Protein 1HRO (pdb70)

Foldseek 3Di:
DADAAALVVLVVCCVVPVVVQEALDQLDHGNHGHLQVQAQAQWPDRPPDDWDPQRVPLRDGRHLVLLLVCQAPVCVRRPPGPPPRRHDPDSRNSNNNVVNSVVRD/DAPAAALVLLVVLCVVPVVVAEACDPLDHGNHYHLQPLAQAFFPDSPPDDWDVLRVPLRDGRHLVLQLVCLADVCVSRPPGPPPDRHDPDNRNSNNNSNNSVVSD

Radius of gyration: 19.85 Å; Cα contacts (8 Å, |Δi|>4): 407; chains: 2; bounding box: 51×47×36 Å

Structure (mmCIF, N/CA/C/O backbone):
data_1HRO
#
_entry.id   1HRO
#
_cell.length_a   79.200
_cell.length_b   79.200
_cell.length_c   75.200
_cell.angle_alpha   90.00
_cell.angle_beta   90.00
_cell.angle_gamma   90.00
#
_symmetry.space_group_name_H-M   'I 41'
#
loop_
_entity.id
_entity.type
_entity.pdbx_description
1 polymer 'CYTOCHROME C2'
2 non-polymer 'PROTOPORPHYRIN IX CONTAINING FE'
3 water water
#
loop_
_atom_site.group_PDB
_atom_site.id
_atom_site.type_symbol
_atom_site.label_atom_id
_atom_site.label_alt_id
_atom_site.label_comp_id
_atom_site.label_asym_id
_atom_site.label_entity_id
_atom_site.label_seq_id
_atom_site.pdbx_PDB_ins_code
_atom_site.Cartn_x
_atom_site.Cartn_y
_atom_site.Cartn_z
_atom_site.occupancy
_atom_site.B_iso_or_equiv
_atom_site.auth_seq_id
_atom_site.auth_comp_id
_atom_site.auth_asym_id
_atom_site.auth_atom_id
_atom_site.pdbx_PDB_model_num
ATOM 1 N N . SER A 1 2 ? -9.465 49.805 -7.903 1.00 100.00 2 SER A N 1
ATOM 2 C CA . SER A 1 2 ? -9.536 50.622 -6.700 1.00 100.00 2 SER A CA 1
ATOM 3 C C . SER A 1 2 ? -10.785 50.331 -5.856 1.00 41.46 2 SER A C 1
ATOM 4 O O . SER A 1 2 ? -11.573 49.436 -6.200 1.00 100.00 2 SER A O 1
ATOM 6 N N . ALA A 1 3 ? -10.938 51.096 -4.754 1.00 50.14 3 ALA A N 1
ATOM 7 C CA . ALA A 1 3 ? -12.024 51.011 -3.755 1.00 75.42 3 ALA A CA 1
ATOM 8 C C . ALA A 1 3 ? -13.391 51.609 -4.162 1.00 100.00 3 ALA A C 1
ATOM 9 O O . ALA A 1 3 ? -13.529 52.229 -5.214 1.00 31.59 3 ALA A O 1
ATOM 11 N N . PRO A 1 4 ? -14.422 51.422 -3.309 1.00 55.89 4 PRO A N 1
ATOM 12 C CA . PRO A 1 4 ? -15.775 51.925 -3.536 1.00 84.77 4 PRO A CA 1
ATOM 13 C C . PRO A 1 4 ? -15.790 53.452 -3.652 1.00 100.00 4 PRO A C 1
ATOM 14 O O . PRO A 1 4 ? -14.955 54.134 -3.051 1.00 70.50 4 PRO A O 1
ATOM 18 N N . PRO A 1 5 ? -16.717 53.995 -4.453 1.00 63.01 5 PRO A N 1
ATOM 19 C CA . PRO A 1 5 ? -16.850 55.439 -4.703 1.00 100.00 5 PRO A CA 1
ATOM 20 C C . PRO A 1 5 ? -17.193 56.345 -3.490 1.00 100.00 5 PRO A C 1
ATOM 21 O O . PRO A 1 5 ? -18.183 56.219 -2.827 1.00 24.19 5 PRO A O 1
ATOM 25 N N . GLY A 1 6 ? -16.380 57.340 -3.186 1.00 16.62 6 GLY A N 1
ATOM 26 C CA . GLY A 1 6 ? -16.590 58.216 -2.073 1.00 8.39 6 GLY A CA 1
ATOM 27 C C . GLY A 1 6 ? -16.773 59.671 -2.454 1.00 10.34 6 GLY A C 1
ATOM 28 O O . GLY A 1 6 ? -16.702 60.069 -3.609 1.00 16.43 6 GLY A O 1
ATOM 29 N N . ASP A 1 7 ? -17.024 60.460 -1.414 1.00 22.51 7 ASP A N 1
ATOM 30 C CA . ASP A 1 7 ? -17.272 61.903 -1.431 1.00 28.25 7 ASP A CA 1
ATOM 31 C C . ASP A 1 7 ? -16.161 62.598 -0.667 1.00 18.39 7 ASP A C 1
ATOM 32 O O . ASP A 1 7 ? -16.149 62.463 0.571 1.00 11.02 7 ASP A O 1
ATOM 37 N N . PRO A 1 8 ? -15.253 63.291 -1.391 1.00 11.85 8 PRO A N 1
ATOM 38 C CA . PRO A 1 8 ? -14.107 63.985 -0.838 1.00 4.58 8 PRO A CA 1
ATOM 39 C C . PRO A 1 8 ? -14.441 65.120 0.095 1.00 1.36 8 PRO A C 1
ATOM 40 O O . PRO A 1 8 ? -13.611 65.509 0.924 1.00 20.02 8 PRO A O 1
ATOM 44 N N . VAL A 1 9 ? -15.646 65.692 -0.044 1.00 14.06 9 VAL A N 1
ATOM 45 C CA . VAL A 1 9 ? -16.108 66.782 0.827 1.00 1.00 9 VAL A CA 1
ATOM 46 C C . VAL A 1 9 ? -16.381 66.252 2.230 1.00 11.21 9 VAL A C 1
ATOM 47 O O . VAL A 1 9 ? -15.942 66.743 3.268 1.00 14.83 9 VAL A O 1
ATOM 51 N N . GLU A 1 10 ? -17.132 65.203 2.280 1.00 8.37 10 GLU A N 1
ATOM 52 C CA . GLU A 1 10 ? -17.392 64.561 3.554 1.00 21.81 10 GLU A CA 1
ATOM 53 C C . GLU A 1 10 ? -16.098 63.889 4.046 1.00 20.45 10 GLU A C 1
ATOM 54 O O . GLU A 1 10 ? -15.838 63.873 5.239 1.00 12.80 10 GLU A O 1
ATOM 60 N N . GLY A 1 11 ? -15.278 63.348 3.109 1.00 14.68 11 GLY A N 1
ATOM 61 C CA . GLY A 1 11 ? -14.006 62.734 3.463 1.00 7.67 11 GLY A CA 1
ATOM 62 C C . GLY A 1 11 ? -13.101 63.734 4.214 1.00 2.80 11 GLY A C 1
ATOM 63 O O . GLY A 1 11 ? -12.373 63.414 5.155 1.00 11.47 11 GLY A O 1
ATOM 64 N N . LYS A 1 12 ? -13.131 64.982 3.781 1.00 15.24 12 LYS A N 1
ATOM 65 C CA . LYS A 1 12 ? -12.359 66.032 4.408 1.00 5.54 12 LYS A CA 1
ATOM 66 C C . LYS A 1 12 ? -12.920 66.252 5.766 1.00 14.92 12 LYS A C 1
ATOM 67 O O . LYS A 1 12 ? -12.200 66.511 6.735 1.00 12.44 12 LYS A O 1
ATOM 73 N N . HIS A 1 13 ? -14.236 66.149 5.850 1.00 17.43 13 HIS A N 1
ATOM 74 C CA . HIS A 1 13 ? -14.852 66.330 7.139 1.00 6.47 13 HIS A CA 1
ATOM 75 C C . HIS A 1 13 ? -14.471 65.239 8.126 1.00 5.83 13 HIS A C 1
ATOM 76 O O . HIS A 1 13 ? -14.183 65.535 9.266 1.00 8.26 13 HIS A O 1
ATOM 83 N N . LEU A 1 14 ? -14.440 63.982 7.668 1.00 4.88 14 LEU A N 1
ATOM 84 C CA . LEU A 1 14 ? -14.036 62.849 8.499 1.00 13.19 14 LEU A CA 1
ATOM 85 C C . LEU A 1 14 ? -12.527 62.901 8.795 1.00 11.72 14 LEU A C 1
ATOM 86 O O . LEU A 1 14 ? -12.078 62.644 9.913 1.00 9.72 14 LEU A O 1
ATOM 91 N N . PHE A 1 15 ? -11.718 63.259 7.800 1.00 10.40 15 PHE A N 1
ATOM 92 C CA . PHE A 1 15 ? -10.299 63.396 8.028 1.00 15.57 15 PHE A CA 1
ATOM 93 C C . PHE A 1 15 ? -10.025 64.346 9.205 1.00 26.64 15 PHE A C 1
ATOM 94 O O . PHE A 1 15 ? -9.213 64.087 10.090 1.00 10.13 15 PHE A O 1
ATOM 102 N N . HIS A 1 16 ? -10.724 65.487 9.188 1.00 6.90 16 HIS A N 1
ATOM 103 C CA . HIS A 1 16 ? -10.565 66.542 10.132 1.00 7.68 16 HIS A CA 1
ATOM 104 C C . HIS A 1 16 ? -11.311 66.391 11.442 1.00 11.60 16 HIS A C 1
ATOM 105 O O . HIS A 1 16 ? -11.363 67.277 12.270 1.00 18.05 16 HIS A O 1
ATOM 112 N N . THR A 1 17 ? -11.896 65.257 11.648 1.00 8.70 17 THR A N 1
ATOM 113 C CA . THR A 1 17 ? -12.600 64.980 12.848 1.00 4.09 17 THR A CA 1
ATOM 114 C C . THR A 1 17 ? -12.081 63.712 13.493 1.00 18.04 17 THR A C 1
ATOM 115 O O . THR A 1 17 ? -12.408 63.433 14.615 1.00 20.10 17 THR A O 1
ATOM 119 N N . ILE A 1 18 ? -11.256 62.963 12.719 1.00 14.32 18 ILE A N 1
ATOM 120 C CA . ILE A 1 18 ? -10.732 61.692 13.134 1.00 18.10 18 ILE A CA 1
ATOM 121 C C . ILE A 1 18 ? -9.240 61.562 12.951 1.00 14.74 18 ILE A C 1
ATOM 122 O O . ILE A 1 18 ? -8.495 61.433 13.907 1.00 14.28 18 ILE A O 1
ATOM 127 N N . CYS A 1 19 ? -8.829 61.537 11.684 1.00 8.00 19 CYS A N 1
ATOM 128 C CA . CYS A 1 19 ? -7.421 61.344 11.301 1.00 6.40 19 CYS A CA 1
ATOM 129 C C . CYS A 1 19 ? -6.480 62.425 11.820 1.00 7.69 19 CYS A C 1
ATOM 130 O O . CYS A 1 19 ? -5.314 62.163 12.175 1.00 4.69 19 CYS A O 1
ATOM 133 N N . ILE A 1 20 ? -7.005 63.652 11.798 1.00 1.00 20 ILE A N 1
ATOM 134 C CA . ILE A 1 20 ? -6.295 64.849 12.159 1.00 14.53 20 ILE A CA 1
ATOM 135 C C . ILE A 1 20 ? -5.774 64.833 13.580 1.00 11.56 20 ILE A C 1
ATOM 136 O O . ILE A 1 20 ? -4.876 65.602 13.931 1.00 11.59 20 ILE A O 1
ATOM 141 N N . THR A 1 21 ? -6.325 63.956 14.374 1.00 13.88 21 THR A N 1
ATOM 142 C CA . THR A 1 21 ? -5.930 63.817 15.768 1.00 5.49 21 THR A CA 1
ATOM 143 C C . THR A 1 21 ? -4.491 63.309 15.877 1.00 28.06 21 THR A C 1
ATOM 144 O O . THR A 1 21 ? -3.778 63.562 16.848 1.00 17.54 21 THR A O 1
ATOM 148 N N . CYS A 1 22 ? -4.063 62.563 14.846 1.00 17.43 22 CYS A N 1
ATOM 149 C CA . CYS A 1 22 ? -2.719 61.956 14.812 1.00 23.96 22 CYS A CA 1
ATOM 150 C C . CYS A 1 22 ? -1.933 62.305 13.549 1.00 18.79 22 CYS A C 1
ATOM 151 O O . CYS A 1 22 ? -0.681 62.276 13.495 1.00 12.49 22 CYS A O 1
ATOM 154 N N . HIS A 1 23 ? -2.654 62.646 12.481 1.00 11.97 23 HIS A N 1
ATOM 155 C CA . HIS A 1 23 ? -2.047 63.008 11.178 1.00 3.15 23 HIS A CA 1
ATOM 156 C C . HIS A 1 23 ? -2.415 64.425 10.691 1.00 12.17 23 HIS A C 1
ATOM 157 O O . HIS A 1 23 ? -3.297 65.118 11.236 1.00 20.57 23 HIS A O 1
ATOM 164 N N . THR A 1 24 ? -1.704 64.843 9.638 1.00 12.68 24 THR A N 1
ATOM 165 C CA . THR A 1 24 ? -1.927 66.115 8.932 1.00 9.89 24 THR A CA 1
ATOM 166 C C . THR A 1 24 ? -2.104 65.816 7.427 1.00 12.36 24 THR A C 1
ATOM 167 O O . THR A 1 24 ? -1.714 64.746 6.979 1.00 10.11 24 THR A O 1
ATOM 171 N N . ASP A 1 25 ? -2.689 66.747 6.681 1.00 8.10 25 ASP A N 1
ATOM 172 C CA . ASP A 1 25 ? -2.948 66.617 5.279 1.00 18.47 25 ASP A CA 1
ATOM 173 C C . ASP A 1 25 ? -2.051 67.579 4.519 1.00 13.97 25 ASP A C 1
ATOM 174 O O . ASP A 1 25 ? -2.197 67.841 3.323 1.00 26.50 25 ASP A O 1
ATOM 179 N N . ILE A 1 26 ? -1.059 68.041 5.240 1.00 11.04 26 ILE A N 1
ATOM 180 C CA . ILE A 1 26 ? -0.044 68.929 4.713 1.00 9.84 26 ILE A CA 1
ATOM 181 C C . ILE A 1 26 ? 1.255 68.185 4.387 1.00 12.26 26 ILE A C 1
ATOM 182 O O . ILE A 1 26 ? 1.748 67.321 5.097 1.00 26.31 26 ILE A O 1
ATOM 187 N N . LYS A 1 27 ? 1.827 68.521 3.256 1.00 20.59 27 LYS A N 1
ATOM 188 C CA . LYS A 1 27 ? 3.047 67.900 2.791 1.00 45.64 27 LYS A CA 1
ATOM 189 C C . LYS A 1 27 ? 4.241 68.063 3.747 1.00 8.31 27 LYS A C 1
ATOM 190 O O . LYS A 1 27 ? 4.645 69.161 4.123 1.00 15.37 27 LYS A O 1
ATOM 196 N N . GLY A 1 28 ? 4.810 66.928 4.122 1.00 10.10 28 GLY A N 1
ATOM 197 C CA . GLY A 1 28 ? 5.988 66.881 4.948 1.00 26.26 28 GLY A CA 1
ATOM 198 C C . GLY A 1 28 ? 5.814 67.128 6.411 1.00 18.42 28 GLY A C 1
ATOM 199 O O . GLY A 1 28 ? 6.742 66.912 7.174 1.00 20.95 28 GLY A O 1
ATOM 200 N N . ALA A 1 29 ? 4.638 67.567 6.817 1.00 15.57 29 ALA A N 1
ATOM 201 C CA . ALA A 1 29 ? 4.396 67.826 8.239 1.00 18.50 29 ALA A CA 1
ATOM 202 C C . ALA A 1 29 ? 3.908 66.570 8.943 1.00 34.13 29 ALA A C 1
ATOM 203 O O . ALA A 1 29 ? 2.822 66.042 8.686 1.00 10.33 29 ALA A O 1
ATOM 205 N N . ASN A 1 30 ? 4.776 66.085 9.809 1.00 12.54 30 ASN A N 1
ATOM 206 C CA . ASN A 1 30 ? 4.612 64.887 10.586 1.00 16.33 30 ASN A CA 1
ATOM 207 C C . ASN A 1 30 ? 4.295 65.229 12.032 1.00 14.16 30 ASN A C 1
ATOM 208 O O . ASN A 1 30 ? 4.806 66.205 12.587 1.00 7.36 30 ASN A O 1
ATOM 213 N N . LYS A 1 31 ? 3.407 64.452 12.624 1.00 17.44 31 LYS A N 1
ATOM 214 C CA . LYS A 1 31 ? 2.969 64.631 14.032 1.00 10.30 31 LYS A CA 1
ATOM 215 C C . LYS A 1 31 ? 3.175 63.279 14.716 1.00 19.29 31 LYS A C 1
ATOM 216 O O . LYS A 1 31 ? 4.270 62.730 14.625 1.00 21.49 31 LYS A O 1
ATOM 222 N N . VAL A 1 32 ? 2.138 62.731 15.334 1.00 18.14 32 VAL A N 1
ATOM 223 C CA . VAL A 1 32 ? 2.195 61.427 16.003 1.00 18.19 32 VAL A CA 1
ATOM 224 C C . VAL A 1 32 ? 2.318 60.395 14.906 1.00 1.59 32 VAL A C 1
ATOM 225 O O . VAL A 1 32 ? 2.974 59.362 15.060 1.00 9.60 32 VAL A O 1
ATOM 229 N N . GLY A 1 33 ? 1.637 60.713 13.800 1.00 15.53 33 GLY A N 1
ATOM 230 C CA . GLY A 1 33 ? 1.622 59.903 12.580 1.00 20.46 33 GLY A CA 1
ATOM 231 C C . GLY A 1 33 ? 2.268 60.711 11.410 1.00 35.30 33 GLY A C 1
ATOM 232 O O . GLY A 1 33 ? 2.409 61.955 11.491 1.00 7.21 33 GLY A O 1
ATOM 233 N N . PRO A 1 34 ? 2.663 60.036 10.303 1.00 10.95 34 PRO A N 1
ATOM 234 C CA . PRO A 1 34 ? 3.289 60.722 9.170 1.00 9.19 34 PRO A CA 1
ATOM 235 C C . PRO A 1 34 ? 2.269 61.519 8.342 1.00 11.10 34 PRO A C 1
ATOM 236 O O . PRO A 1 34 ? 1.088 61.249 8.366 1.00 3.69 34 PRO A O 1
ATOM 240 N N . SER A 1 35 ? 2.718 62.516 7.607 1.00 6.12 35 SER A N 1
ATOM 241 C CA . SER A 1 35 ? 1.768 63.276 6.817 1.00 14.53 35 SER A CA 1
ATOM 242 C C . SER A 1 35 ? 1.031 62.356 5.863 1.00 6.01 35 SER A C 1
ATOM 243 O O . SER A 1 35 ? 1.704 61.546 5.214 1.00 10.56 35 SER A O 1
ATOM 246 N N . LEU A 1 36 ? -0.289 62.530 5.716 1.00 11.22 36 LEU A N 1
ATOM 247 C CA . LEU A 1 36 ? -1.088 61.744 4.775 1.00 10.61 36 LEU A CA 1
ATOM 248 C C . LEU A 1 36 ? -1.180 62.400 3.375 1.00 2.99 36 LEU A C 1
ATOM 249 O O . LEU A 1 36 ? -1.848 61.896 2.465 1.00 21.86 36 LEU A O 1
ATOM 254 N N . TYR A 1 37 ? -0.505 63.544 3.244 1.00 7.56 37 TYR A N 1
ATOM 255 C CA . TYR A 1 37 ? -0.447 64.241 1.980 1.00 24.17 37 TYR A CA 1
ATOM 256 C C . TYR A 1 37 ? 0.309 63.322 1.021 1.00 8.98 37 TYR A C 1
ATOM 257 O O . TYR A 1 37 ? 1.353 62.772 1.356 1.00 11.01 37 TYR A O 1
ATOM 266 N N . GLY A 1 38 ? -0.281 63.117 -0.135 1.00 17.21 38 GLY A N 1
ATOM 267 C CA . GLY A 1 38 ? 0.317 62.269 -1.122 1.00 4.18 38 GLY A CA 1
ATOM 268 C C . GLY A 1 38 ? 0.430 60.802 -0.701 1.00 14.12 38 GLY A C 1
ATOM 269 O O . GLY A 1 38 ? 1.270 60.056 -1.190 1.00 16.03 38 GLY A O 1
ATOM 270 N N . VAL A 1 39 ? -0.412 60.357 0.205 1.00 17.27 39 VAL A N 1
ATOM 271 C CA . VAL A 1 39 ? -0.302 58.960 0.644 1.00 5.43 39 VAL A CA 1
ATOM 272 C C . VAL A 1 39 ? -0.750 57.868 -0.367 1.00 17.55 39 VAL A C 1
ATOM 273 O O . VAL A 1 39 ? -0.266 56.701 -0.346 1.00 9.65 39 VAL A O 1
ATOM 277 N N . VAL A 1 40 ? -1.746 58.235 -1.207 1.00 10.17 40 VAL A N 1
ATOM 278 C CA . VAL A 1 40 ? -2.352 57.342 -2.158 1.00 12.46 40 VAL A CA 1
ATOM 279 C C . VAL A 1 40 ? -1.347 56.911 -3.209 1.00 15.50 40 VAL A C 1
ATOM 280 O O . VAL A 1 40 ? -0.832 57.709 -3.969 1.00 17.26 40 VAL A O 1
ATOM 284 N N . GLY A 1 41 ? -1.008 55.642 -3.192 1.00 9.22 41 GLY A N 1
ATOM 285 C CA . GLY A 1 41 ? -0.034 55.183 -4.135 1.00 8.37 41 GLY A CA 1
ATOM 286 C C . GLY A 1 41 ? 1.353 55.174 -3.543 1.00 11.58 41 GLY A C 1
ATOM 287 O O . GLY A 1 41 ? 2.254 54.585 -4.048 1.00 14.18 41 GLY A O 1
ATOM 288 N N . ARG A 1 42 ? 1.539 55.807 -2.454 1.00 20.68 42 ARG A N 1
ATOM 289 C CA . ARG A 1 42 ? 2.857 55.816 -1.856 1.00 5.50 42 ARG A CA 1
ATOM 290 C C . ARG A 1 42 ? 3.153 54.460 -1.223 1.00 11.64 42 ARG A C 1
ATOM 291 O O . ARG A 1 42 ? 2.244 53.724 -0.752 1.00 23.47 42 ARG A O 1
ATOM 299 N N . HIS A 1 43 ? 4.443 54.156 -1.178 1.00 22.92 43 HIS A N 1
ATOM 300 C CA . HIS A 1 43 ? 4.922 52.956 -0.540 1.00 6.98 43 HIS A CA 1
ATOM 301 C C . HIS A 1 43 ? 4.958 53.259 0.960 1.00 5.42 43 HIS A C 1
ATOM 302 O O . HIS A 1 43 ? 5.343 54.379 1.318 1.00 6.96 43 HIS A O 1
ATOM 309 N N . SER A 1 44 ? 4.636 52.274 1.793 1.00 3.83 44 SER A N 1
ATOM 310 C CA . SER A 1 44 ? 4.701 52.451 3.221 1.00 30.08 44 SER A CA 1
ATOM 311 C C . SER A 1 44 ? 6.136 52.781 3.666 1.00 15.82 44 SER A C 1
ATOM 312 O O . SER A 1 44 ? 7.097 52.472 2.967 1.00 21.97 44 SER A O 1
ATOM 315 N N . GLY A 1 45 ? 6.235 53.400 4.861 1.00 33.04 45 GLY A N 1
ATOM 316 C CA . GLY A 1 45 ? 7.473 53.790 5.534 1.00 8.94 45 GLY A CA 1
ATOM 317 C C . GLY A 1 45 ? 8.439 54.744 4.789 1.00 12.54 45 GLY A C 1
ATOM 318 O O . GLY A 1 45 ? 9.650 54.736 5.023 1.00 19.95 45 GLY A O 1
ATOM 319 N N . ILE A 1 46 ? 7.949 55.622 3.938 1.00 13.30 46 ILE A N 1
ATOM 320 C CA . ILE A 1 46 ? 8.914 56.438 3.264 1.00 13.55 46 ILE A CA 1
ATOM 321 C C . ILE A 1 46 ? 8.866 57.925 3.555 1.00 14.08 46 ILE A C 1
ATOM 322 O O . ILE A 1 46 ? 9.690 58.699 3.094 1.00 29.24 46 ILE A O 1
ATOM 327 N N . GLU A 1 47 ? 7.924 58.347 4.338 1.00 16.40 47 GLU A N 1
ATOM 328 C CA . GLU A 1 47 ? 7.859 59.776 4.635 1.00 27.69 47 GLU A CA 1
ATOM 329 C C . GLU A 1 47 ? 9.088 60.236 5.375 1.00 10.52 47 GLU A C 1
ATOM 330 O O . GLU A 1 47 ? 9.376 59.779 6.484 1.00 14.67 47 GLU A O 1
ATOM 336 N N . PRO A 1 48 ? 9.821 61.136 4.737 1.00 30.70 48 PRO A N 1
ATOM 337 C CA . PRO A 1 48 ? 11.028 61.654 5.313 1.00 17.73 48 PRO A CA 1
ATOM 338 C C . PRO A 1 48 ? 10.926 62.152 6.761 1.00 18.30 48 PRO A C 1
ATOM 339 O O . PRO A 1 48 ? 10.071 62.898 7.161 1.00 8.83 48 PRO A O 1
ATOM 343 N N . GLY A 1 49 ? 11.880 61.730 7.556 1.00 15.49 49 GLY A N 1
ATOM 344 C CA . GLY A 1 49 ? 11.991 62.152 8.910 1.00 2.57 49 GLY A CA 1
ATOM 345 C C . GLY A 1 49 ? 11.020 61.522 9.892 1.00 10.53 49 GLY A C 1
ATOM 346 O O . GLY A 1 49 ? 11.173 61.715 11.078 1.00 7.27 49 GLY A O 1
ATOM 347 N N . TYR A 1 50 ? 10.049 60.751 9.418 1.00 22.06 50 TYR A N 1
ATOM 348 C CA . TYR A 1 50 ? 9.069 60.145 10.318 1.00 12.06 50 TYR A CA 1
ATOM 349 C C . TYR A 1 50 ? 9.585 58.862 10.949 1.00 17.39 50 TYR A C 1
ATOM 350 O O . TYR A 1 50 ? 10.210 58.038 10.305 1.00 17.63 50 TYR A O 1
ATOM 359 N N . ASN A 1 51 ? 9.329 58.676 12.231 1.00 24.54 51 ASN A N 1
ATOM 360 C CA . ASN A 1 51 ? 9.812 57.482 12.897 1.00 17.19 51 ASN A CA 1
ATOM 361 C C . ASN A 1 51 ? 8.798 56.322 12.859 1.00 21.66 51 ASN A C 1
ATOM 362 O O . ASN A 1 51 ? 8.009 56.150 13.762 1.00 17.46 51 ASN A O 1
ATOM 367 N N . TYR A 1 52 ? 8.824 55.564 11.798 1.00 12.56 52 TYR A N 1
ATOM 368 C CA . TYR A 1 52 ? 7.970 54.426 11.527 1.00 24.60 52 TYR A CA 1
ATOM 369 C C . TYR A 1 52 ? 8.334 53.280 12.419 1.00 20.45 52 TYR A C 1
ATOM 370 O O . TYR A 1 52 ? 9.410 53.203 12.976 1.00 20.05 52 TYR A O 1
ATOM 379 N N . SER A 1 53 ? 7.402 52.380 12.529 1.00 15.02 53 SER A N 1
ATOM 380 C CA . SER A 1 53 ? 7.604 51.174 13.274 1.00 22.51 53 SER A CA 1
ATOM 381 C C . SER A 1 53 ? 8.282 50.170 12.349 1.00 17.65 53 SER A C 1
ATOM 382 O O . SER A 1 53 ? 8.351 50.319 11.111 1.00 16.48 53 SER A O 1
ATOM 385 N N . GLU A 1 54 ? 8.804 49.155 12.985 1.00 28.06 54 GLU A N 1
ATOM 386 C CA . GLU A 1 54 ? 9.496 48.054 12.350 1.00 24.40 54 GLU A CA 1
ATOM 387 C C . GLU A 1 54 ? 8.534 47.311 11.394 1.00 24.75 54 GLU A C 1
ATOM 388 O O . GLU A 1 54 ? 8.873 46.945 10.246 1.00 21.51 54 GLU A O 1
ATOM 394 N N . ALA A 1 55 ? 7.289 47.156 11.884 1.00 20.66 55 ALA A N 1
ATOM 395 C CA . ALA A 1 55 ? 6.246 46.502 11.127 1.00 10.45 55 ALA A CA 1
ATOM 396 C C . ALA A 1 55 ? 5.917 47.229 9.830 1.00 20.00 55 ALA A C 1
ATOM 397 O O . ALA A 1 55 ? 5.919 46.659 8.739 1.00 20.92 55 ALA A O 1
ATOM 399 N N . ASN A 1 56 ? 5.673 48.529 9.931 1.00 26.25 56 ASN A N 1
ATOM 400 C CA . ASN A 1 56 ? 5.346 49.315 8.759 1.00 11.69 56 ASN A CA 1
ATOM 401 C C . ASN A 1 56 ? 6.451 49.297 7.710 1.00 10.75 56 ASN A C 1
ATOM 402 O O . ASN A 1 56 ? 6.231 49.184 6.495 1.00 14.32 56 ASN A O 1
ATOM 407 N N . ILE A 1 57 ? 7.675 49.478 8.164 1.00 13.49 57 ILE A N 1
ATOM 408 C CA . ILE 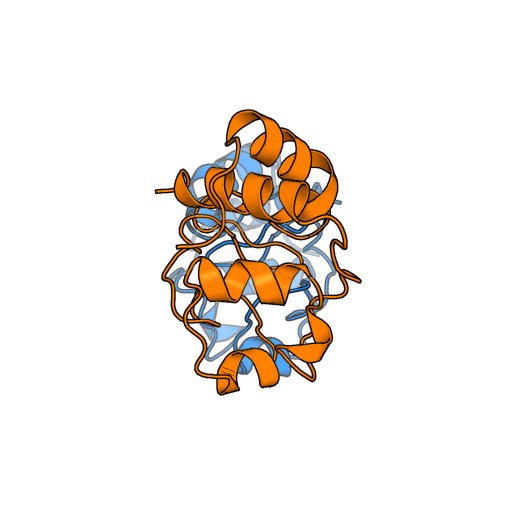A 1 57 ? 8.800 49.525 7.242 1.00 12.21 57 ILE A CA 1
ATOM 409 C C . ILE A 1 57 ? 8.937 48.189 6.522 1.00 24.84 57 ILE A C 1
ATOM 410 O O . ILE A 1 57 ? 9.002 48.099 5.304 1.00 30.32 57 ILE A O 1
ATOM 415 N N . LYS A 1 58 ? 8.982 47.146 7.292 1.00 25.79 58 LYS A N 1
ATOM 416 C CA . LYS A 1 58 ? 9.139 45.830 6.753 1.00 67.67 58 LYS A CA 1
ATOM 417 C C . LYS A 1 58 ? 7.955 45.331 5.911 1.00 34.24 58 LYS A C 1
ATOM 418 O O . LYS A 1 58 ? 8.115 44.457 5.075 1.00 79.61 58 LYS A O 1
ATOM 424 N N . SER A 1 59 ? 6.768 45.928 6.082 1.00 20.39 59 SER A N 1
ATOM 425 C CA . SER A 1 59 ? 5.541 45.518 5.373 1.00 18.73 59 SER A CA 1
ATOM 426 C C . SER A 1 59 ? 5.616 45.265 3.880 1.00 30.49 59 SER A C 1
ATOM 427 O O . SER A 1 59 ? 5.145 44.269 3.362 1.00 33.81 59 SER A O 1
ATOM 430 N N . GLY A 1 60 ? 6.109 46.219 3.178 1.00 18.52 60 GLY A N 1
ATOM 431 C CA . GLY A 1 60 ? 6.180 46.042 1.759 1.00 15.94 60 GLY A CA 1
ATOM 432 C C . GLY A 1 60 ? 4.871 46.437 1.145 1.00 31.75 60 GLY A C 1
ATOM 433 O O . GLY A 1 60 ? 4.576 46.024 0.048 1.00 22.60 60 GLY A O 1
ATOM 434 N N . ILE A 1 61 ? 4.095 47.249 1.868 1.00 18.36 61 ILE A N 1
ATOM 435 C CA . ILE A 1 61 ? 2.811 47.703 1.372 1.00 16.27 61 ILE A CA 1
ATOM 436 C C . ILE A 1 61 ? 2.984 48.960 0.582 1.00 6.24 61 ILE A C 1
ATOM 437 O O . ILE A 1 61 ? 3.849 49.806 0.860 1.00 20.22 61 ILE A O 1
ATOM 442 N N . VAL A 1 62 ? 2.082 49.105 -0.358 1.00 31.68 62 VAL A N 1
ATOM 443 C CA . VAL A 1 62 ? 1.963 50.280 -1.188 1.00 1.00 62 VAL A CA 1
ATOM 444 C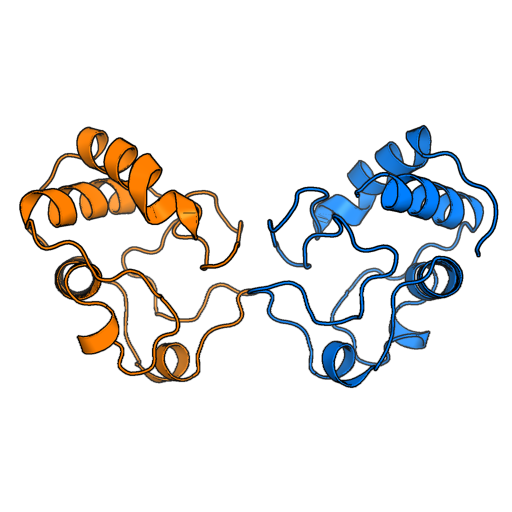 C . VAL A 1 62 ? 0.498 50.682 -0.957 1.00 26.56 62 VAL A C 1
ATOM 445 O O . VAL A 1 62 ? -0.440 49.865 -1.018 1.00 7.04 62 VAL A O 1
ATOM 449 N N . TRP A 1 63 ? 0.307 51.939 -0.630 1.00 9.52 63 TRP A N 1
ATOM 450 C CA . TRP A 1 63 ? -0.990 52.432 -0.277 1.00 15.47 63 TRP A CA 1
ATOM 451 C C . TRP A 1 63 ? -2.003 52.657 -1.380 1.00 5.78 63 TRP A C 1
ATOM 452 O O . TRP A 1 63 ? -2.384 53.773 -1.655 1.00 10.97 63 TRP A O 1
ATOM 463 N N . THR A 1 64 ? -2.452 51.603 -2.035 1.00 8.39 64 THR A N 1
ATOM 464 C CA . THR A 1 64 ? -3.436 51.815 -3.066 1.00 21.81 64 THR A CA 1
ATOM 465 C C . THR A 1 64 ? -4.811 51.917 -2.419 1.00 25.17 64 THR A C 1
ATOM 466 O O . THR A 1 64 ? -4.967 51.452 -1.313 1.00 12.74 64 THR A O 1
ATOM 470 N N . PRO A 1 65 ? -5.811 52.425 -3.138 1.00 6.73 65 PRO A N 1
ATOM 471 C CA . PRO A 1 65 ? -7.121 52.569 -2.576 1.00 15.40 65 PRO A CA 1
ATOM 472 C C . PRO A 1 65 ? -7.713 51.322 -1.987 1.00 25.09 65 PRO A C 1
ATOM 473 O O . PRO A 1 65 ? -8.381 51.356 -0.954 1.00 36.86 65 PRO A O 1
ATOM 477 N N . ASP A 1 66 ? -7.460 50.205 -2.642 1.00 22.70 66 ASP A N 1
ATOM 478 C CA . ASP A 1 66 ? -7.965 48.932 -2.193 1.00 13.04 66 ASP A CA 1
ATOM 479 C C . ASP A 1 66 ? -7.456 48.530 -0.830 1.00 11.70 66 ASP A C 1
ATOM 480 O O . ASP A 1 66 ? -8.194 48.109 0.052 1.00 11.54 66 ASP A O 1
ATOM 485 N N . VAL A 1 67 ? -6.188 48.734 -0.638 1.00 6.22 67 VAL A N 1
ATOM 486 C CA . VAL A 1 67 ? -5.478 48.442 0.603 1.00 13.07 67 VAL A CA 1
ATOM 487 C C . VAL A 1 67 ? -5.827 49.399 1.729 1.00 12.13 67 VAL A C 1
ATOM 488 O O . VAL A 1 67 ? -6.100 48.991 2.853 1.00 7.63 67 VAL A O 1
ATOM 492 N N . LEU A 1 68 ? -5.807 50.694 1.414 1.00 17.14 68 LEU A N 1
ATOM 493 C CA . LEU A 1 68 ? -6.204 51.689 2.377 1.00 7.22 68 LEU A CA 1
ATOM 494 C C . LEU A 1 68 ? -7.621 51.343 2.887 1.00 13.42 68 LEU A C 1
ATOM 495 O O . LEU A 1 68 ? -7.930 51.472 4.061 1.00 18.99 68 LEU A O 1
ATOM 500 N N . PHE A 1 69 ? -8.494 50.894 1.995 1.00 12.47 69 PHE A N 1
ATOM 501 C CA . PHE A 1 69 ? -9.855 50.533 2.380 1.00 18.92 69 PHE A CA 1
ATOM 502 C C . PHE A 1 69 ? -9.879 49.433 3.465 1.00 35.95 69 PHE A C 1
ATOM 503 O O . PHE A 1 69 ? -10.624 49.551 4.421 1.00 16.63 69 PHE A O 1
ATOM 511 N N . LYS A 1 70 ? -9.008 48.429 3.364 1.00 8.29 70 LYS A N 1
ATOM 512 C CA . LYS A 1 70 ? -8.941 47.360 4.331 1.00 13.91 70 LYS A CA 1
ATOM 513 C C . LYS A 1 70 ? -8.258 47.767 5.649 1.00 9.69 70 LYS A C 1
ATOM 514 O O . LYS A 1 70 ? -8.673 47.424 6.770 1.00 12.19 70 LYS A O 1
ATOM 520 N N . TYR A 1 71 ? -7.184 48.495 5.482 1.00 31.06 71 TYR A N 1
ATOM 521 C CA . TYR A 1 71 ? -6.361 48.998 6.558 1.00 2.25 71 TYR A CA 1
ATOM 522 C C . TYR A 1 71 ? -7.113 49.912 7.503 1.00 26.80 71 TYR A C 1
ATOM 523 O O . TYR A 1 71 ? -7.004 49.794 8.717 1.00 15.12 71 TYR A O 1
ATOM 532 N N . ILE A 1 72 ? -7.837 50.878 6.944 1.00 19.68 72 ILE A N 1
ATOM 533 C CA . ILE A 1 72 ? -8.602 51.841 7.740 1.00 26.93 72 ILE A CA 1
ATOM 534 C C . ILE A 1 72 ? -9.661 51.120 8.633 1.00 27.75 72 ILE A C 1
ATOM 535 O O . ILE A 1 72 ? -10.019 51.540 9.744 1.00 18.83 72 ILE A O 1
ATOM 540 N N . GLU A 1 73 ? -10.125 49.972 8.144 1.00 16.36 73 GLU A N 1
ATOM 541 C CA . GLU A 1 73 ? -11.090 49.128 8.790 1.00 10.90 73 GLU A CA 1
ATOM 542 C C . GLU A 1 73 ? -10.439 48.365 9.948 1.00 9.15 73 GLU A C 1
ATOM 543 O O . GLU A 1 73 ? -10.915 48.405 11.065 1.00 12.93 73 GLU A O 1
ATOM 549 N N . HIS A 1 74 ? -9.316 47.705 9.679 1.00 23.58 74 HIS A N 1
ATOM 550 C CA . HIS A 1 74 ? -8.592 46.957 10.696 1.00 9.81 74 HIS A CA 1
ATOM 551 C C . HIS A 1 74 ? -7.095 47.084 10.470 1.00 13.13 74 HIS A C 1
ATOM 552 O O . HIS A 1 74 ? -6.472 46.242 9.832 1.00 10.98 74 HIS A O 1
ATOM 559 N N . PRO A 1 75 ? -6.532 48.119 11.029 1.00 21.89 75 PRO A N 1
ATOM 560 C CA . PRO A 1 75 ? -5.133 48.350 10.852 1.00 29.39 75 PRO A CA 1
ATOM 561 C C . PRO A 1 75 ? -4.251 47.203 11.227 1.00 22.09 75 PRO A C 1
ATOM 562 O O . PRO A 1 75 ? -3.355 46.962 10.468 1.00 15.86 75 PRO A O 1
ATOM 566 N N . GLN A 1 76 ? -4.490 46.530 12.366 1.00 16.78 76 GLN A N 1
ATOM 567 C CA . GLN A 1 76 ? -3.657 45.391 12.763 1.00 19.43 76 GLN A CA 1
ATOM 568 C C . GLN A 1 76 ? -3.760 44.212 11.846 1.00 11.59 76 GLN A C 1
ATOM 569 O O . GLN A 1 76 ? -2.878 43.392 11.799 1.00 26.01 76 GLN A O 1
ATOM 575 N N . LYS A 1 77 ? -4.862 44.105 11.122 1.00 18.35 77 LYS A N 1
ATOM 576 C CA . LYS A 1 77 ? -4.964 43.001 10.205 1.00 13.15 77 LYS A CA 1
ATOM 577 C C . LYS A 1 77 ? -4.076 43.173 8.999 1.00 42.39 77 LYS A C 1
ATOM 578 O O . LYS A 1 77 ? -3.544 42.200 8.493 1.00 61.73 77 LYS A O 1
ATOM 584 N N . ILE A 1 78 ? -3.918 44.432 8.553 1.00 10.76 78 ILE A N 1
ATOM 585 C CA . ILE A 1 78 ? -3.111 44.763 7.411 1.00 6.03 78 ILE A CA 1
ATOM 586 C C . ILE A 1 78 ? -1.610 45.024 7.738 1.00 5.93 78 ILE A C 1
ATOM 587 O O . ILE A 1 78 ? -0.658 44.643 7.048 1.00 16.85 78 ILE A O 1
ATOM 592 N N . VAL A 1 79 ? -1.381 45.656 8.849 1.00 33.80 79 VAL A N 1
ATOM 593 C CA . VAL A 1 79 ? -0.039 45.888 9.312 1.00 19.99 79 VAL A CA 1
ATOM 594 C C . VAL A 1 79 ? 0.084 45.436 10.762 1.00 16.66 79 VAL A C 1
ATOM 595 O O . VAL A 1 79 ? 0.162 46.234 11.691 1.00 18.38 79 VAL A O 1
ATOM 599 N N . PRO A 1 80 ? 0.121 44.124 10.907 1.00 30.73 80 PRO A N 1
ATOM 600 C CA . PRO A 1 80 ? 0.265 43.492 12.180 1.00 24.29 80 PRO A CA 1
ATOM 601 C C . PRO A 1 80 ? 1.445 44.085 12.948 1.00 7.40 80 PRO A C 1
ATOM 602 O O . PRO A 1 80 ? 2.570 44.101 12.486 1.00 33.53 80 PRO A O 1
ATOM 606 N N . GLY A 1 81 ? 1.167 44.661 14.118 1.00 20.92 81 GLY A N 1
ATOM 607 C CA . GLY A 1 81 ? 2.254 45.246 14.898 1.00 18.81 81 GLY A CA 1
ATOM 608 C C . GLY A 1 81 ? 2.442 46.751 14.721 1.00 40.76 81 GLY A C 1
ATOM 609 O O . GLY A 1 81 ? 3.336 47.313 15.352 1.00 28.97 81 GLY A O 1
ATOM 610 N N . THR A 1 82 ? 1.596 47.397 13.887 1.00 19.67 82 THR A N 1
ATOM 611 C CA . THR A 1 82 ? 1.699 48.824 13.635 1.00 18.89 82 THR A CA 1
ATOM 612 C C . THR A 1 82 ? 1.478 49.616 14.881 1.00 14.27 82 THR A C 1
ATOM 613 O O . THR A 1 82 ? 0.843 49.168 15.800 1.00 27.38 82 THR A O 1
ATOM 617 N N . LYS A 1 83 ? 2.034 50.769 14.947 1.00 14.11 83 LYS A N 1
ATOM 618 C CA . LYS A 1 83 ? 1.815 51.532 16.134 1.00 11.14 83 LYS A CA 1
ATOM 619 C C . LYS A 1 83 ? 0.633 52.504 15.965 1.00 12.35 83 LYS A C 1
ATOM 620 O O . LYS A 1 83 ? 0.367 53.332 16.829 1.00 17.18 83 LYS A O 1
ATOM 626 N N . MET A 1 84 ? -0.104 52.446 14.836 1.00 16.42 84 MET A N 1
ATOM 627 C CA . MET A 1 84 ? -1.291 53.331 14.651 1.00 4.06 84 MET A CA 1
ATOM 628 C C . MET A 1 84 ? -2.432 52.761 15.510 1.00 48.56 84 MET A C 1
ATOM 629 O O . MET A 1 84 ? -2.975 51.701 15.198 1.00 21.50 84 MET A O 1
ATOM 634 N N . GLY A 1 85 ? -2.753 53.479 16.593 1.00 21.90 85 GLY A N 1
ATOM 635 C CA . GLY A 1 85 ? -3.737 53.171 17.648 1.00 35.60 85 GLY A CA 1
ATOM 636 C C . GLY A 1 85 ? -5.246 53.183 17.340 1.00 62.53 85 GLY A C 1
ATOM 637 O O . GLY A 1 85 ? -6.046 52.716 18.160 1.00 100.00 85 GLY A O 1
ATOM 638 N N . TYR A 1 86 ? -5.628 53.691 16.176 1.00 11.75 86 TYR A N 1
ATOM 639 C CA . TYR A 1 86 ? -6.992 53.763 15.717 1.00 25.40 86 TYR A CA 1
ATOM 640 C C . TYR A 1 86 ? -7.662 52.378 15.680 1.00 36.97 86 TYR A C 1
ATOM 641 O O . TYR A 1 86 ? -7.202 51.562 14.913 1.00 19.00 86 TYR A O 1
ATOM 650 N N . PRO A 1 87 ? -8.757 52.125 16.472 1.00 20.68 87 PRO A N 1
ATOM 651 C CA . PRO A 1 87 ? -9.421 50.823 16.445 1.00 8.12 87 PRO A CA 1
ATOM 652 C C . PRO A 1 87 ? -9.926 50.422 15.048 1.00 14.76 87 PRO A C 1
ATOM 653 O O . PRO A 1 87 ? -10.116 49.260 14.727 1.00 9.78 87 PRO A O 1
ATOM 657 N N . GLY A 1 88 ? -10.148 51.393 14.189 1.00 4.71 88 GLY A N 1
ATOM 658 C CA . GLY A 1 88 ? -10.662 51.101 12.869 1.00 24.00 88 GLY A CA 1
ATOM 659 C C . GLY A 1 88 ? -12.005 51.809 12.633 1.00 6.83 88 GLY A C 1
ATOM 660 O O . GLY A 1 88 ? -12.685 52.253 13.582 1.00 7.04 88 GLY A O 1
ATOM 661 N N . GLN A 1 89 ? -12.351 51.914 11.331 1.00 16.77 89 GLN A N 1
ATOM 662 C CA . GLN A 1 89 ? -13.578 52.541 10.912 1.00 15.48 89 GLN A CA 1
ATOM 663 C C . GLN A 1 89 ? -14.543 51.520 10.374 1.00 11.73 89 GLN A C 1
ATOM 664 O O . GLN A 1 89 ? -14.360 51.023 9.273 1.00 13.83 89 GLN A O 1
ATOM 670 N N . PRO A 1 90 ? -15.585 51.213 11.172 1.00 10.18 90 PRO A N 1
ATOM 671 C CA . PRO A 1 90 ? -16.510 50.192 10.747 1.00 18.09 90 PRO A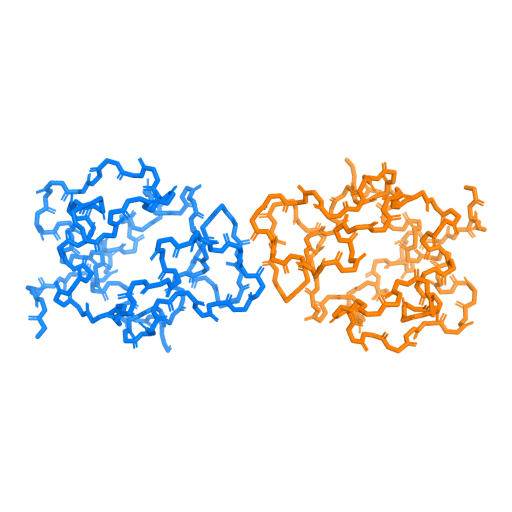 CA 1
ATOM 672 C C . PRO A 1 90 ? -17.417 50.587 9.582 1.00 7.77 90 PRO A C 1
ATOM 673 O O . PRO A 1 90 ? -17.886 49.727 8.848 1.00 14.96 90 PRO A O 1
ATOM 677 N N . ASP A 1 91 ? -17.685 51.880 9.392 1.00 15.98 91 ASP A N 1
ATOM 678 C CA . ASP A 1 91 ? -18.553 52.259 8.281 1.00 5.46 91 ASP A CA 1
ATOM 679 C C . ASP A 1 91 ? -17.776 52.302 6.991 1.00 1.00 91 ASP A C 1
ATOM 680 O O . ASP A 1 91 ? -16.841 53.034 6.926 1.00 8.78 91 ASP A O 1
ATOM 685 N N . PRO A 1 92 ? -18.187 51.504 6.010 1.00 12.87 92 PRO A N 1
ATOM 686 C CA . PRO A 1 92 ? -17.538 51.338 4.703 1.00 9.33 92 PRO A CA 1
ATOM 687 C C . PRO A 1 92 ? -17.669 52.561 3.829 1.00 21.04 92 PRO A C 1
ATOM 688 O O . PRO A 1 92 ? -16.859 52.723 2.945 1.00 18.00 92 PRO A O 1
ATOM 692 N N . GLN A 1 93 ? -18.722 53.346 4.069 1.00 16.71 93 GLN A N 1
ATOM 693 C CA . GLN A 1 93 ? -18.983 54.574 3.340 1.00 17.05 93 GLN A CA 1
ATOM 694 C C . GLN A 1 93 ? -18.068 55.653 3.871 1.00 20.11 93 GLN A C 1
ATOM 695 O O . GLN A 1 93 ? -17.605 56.494 3.112 1.00 14.39 93 GLN A O 1
ATOM 701 N N . LYS A 1 94 ? -17.765 55.604 5.164 1.00 7.87 94 LYS A N 1
ATOM 702 C CA . LYS A 1 94 ? -16.878 56.585 5.775 1.00 4.61 94 LYS A CA 1
ATOM 703 C C . LYS A 1 94 ? -15.475 56.234 5.311 1.00 10.15 94 LYS A C 1
ATOM 704 O O . LYS A 1 94 ? -14.589 57.073 5.107 1.00 18.90 94 LYS A O 1
ATOM 710 N N . ARG A 1 95 ? -15.223 54.961 5.141 1.00 10.96 95 ARG A N 1
ATOM 711 C CA . ARG A 1 95 ? -13.888 54.621 4.653 1.00 9.24 95 ARG A CA 1
ATOM 712 C C . ARG A 1 95 ? -13.748 55.081 3.196 1.00 3.06 95 ARG A C 1
ATOM 713 O O . ARG A 1 95 ? -12.753 55.672 2.819 1.00 17.34 95 ARG A O 1
ATOM 721 N N . ALA A 1 96 ? -14.778 54.874 2.346 1.00 14.94 96 ALA A N 1
ATOM 722 C CA . ALA A 1 96 ? -14.736 55.333 0.931 1.00 9.29 96 ALA A CA 1
ATOM 723 C C . ALA A 1 96 ? -14.649 56.882 0.835 1.00 34.30 96 ALA A C 1
ATOM 724 O O . ALA A 1 96 ? -13.977 57.501 -0.005 1.00 12.85 96 ALA A O 1
ATOM 726 N N . ASP A 1 97 ? -15.311 57.580 1.739 1.00 11.31 97 ASP A N 1
ATOM 727 C CA . ASP A 1 97 ? -15.209 59.025 1.702 1.00 1.00 97 ASP A CA 1
ATOM 728 C C . ASP A 1 97 ? -13.860 59.480 2.138 1.00 17.00 97 ASP A C 1
ATOM 729 O O . ASP A 1 97 ? -13.299 60.407 1.582 1.00 3.62 97 ASP A O 1
ATOM 734 N N . ILE A 1 98 ? -13.340 58.844 3.163 1.00 10.05 98 ILE A N 1
ATOM 735 C CA . ILE A 1 98 ? -12.016 59.238 3.569 1.00 11.91 98 ILE A CA 1
ATOM 736 C C . ILE A 1 98 ? -11.033 58.970 2.462 1.00 9.92 98 ILE A C 1
ATOM 737 O O . ILE A 1 98 ? -10.205 59.793 2.178 1.00 23.34 98 ILE A O 1
ATOM 742 N N . ILE A 1 99 ? -11.121 57.843 1.790 1.00 4.28 99 ILE A N 1
ATOM 743 C CA . ILE A 1 99 ? -10.168 57.624 0.751 1.00 3.15 99 ILE A CA 1
ATOM 744 C C . ILE A 1 99 ? -10.306 58.620 -0.428 1.00 6.76 99 ILE A C 1
ATOM 745 O O . ILE A 1 99 ? -9.358 59.054 -1.076 1.00 18.32 99 ILE A O 1
ATOM 750 N N . ALA A 1 100 ? -11.533 58.979 -0.701 1.00 17.67 100 ALA A N 1
ATOM 751 C CA . ALA A 1 100 ? -11.853 59.912 -1.758 1.00 18.16 100 ALA A CA 1
ATOM 752 C C . ALA A 1 100 ? -11.139 61.201 -1.498 1.00 29.82 100 ALA A C 1
ATOM 753 O O . ALA A 1 100 ? -10.601 61.789 -2.417 1.00 14.05 100 ALA A O 1
ATOM 755 N N . TYR A 1 101 ? -11.153 61.639 -0.228 1.00 9.88 101 TYR A N 1
ATOM 756 C CA . TYR A 1 101 ? -10.422 62.867 0.152 1.00 1.00 101 TYR A CA 1
ATOM 757 C C . TYR A 1 101 ? -8.886 62.691 0.040 1.00 5.22 101 TYR A C 1
ATOM 758 O O . TYR A 1 101 ? -8.147 63.603 -0.407 1.00 15.24 101 TYR A O 1
ATOM 767 N N . LEU A 1 102 ? -8.366 61.501 0.440 1.00 13.08 102 LEU A N 1
ATOM 768 C CA . LEU A 1 102 ? -6.943 61.228 0.393 1.00 12.97 102 LEU A CA 1
ATOM 769 C C . LEU A 1 102 ? -6.446 61.407 -1.015 1.00 9.05 102 LEU A C 1
ATOM 770 O O . LEU A 1 102 ? -5.326 61.835 -1.257 1.00 11.07 102 LEU A O 1
ATOM 775 N N . GLU A 1 103 ? -7.303 61.001 -1.940 1.00 8.01 103 GLU A N 1
ATOM 776 C CA . GLU A 1 103 ? -6.960 61.039 -3.329 1.00 13.26 103 GLU A CA 1
ATOM 777 C C . GLU A 1 103 ? -6.703 62.411 -3.905 1.00 2.34 103 GLU A C 1
ATOM 778 O O . GLU A 1 103 ? -5.982 62.555 -4.899 1.00 9.54 103 GLU A O 1
ATOM 784 N N . THR A 1 104 ? -7.273 63.433 -3.281 1.00 4.92 104 THR A N 1
ATOM 785 C CA . THR A 1 104 ? -7.086 64.782 -3.767 1.00 13.17 104 THR A CA 1
ATOM 786 C C . THR A 1 104 ? -5.797 65.401 -3.330 1.00 3.72 104 THR A C 1
ATOM 787 O O . THR A 1 104 ? -5.509 66.466 -3.800 1.00 20.23 104 THR A O 1
ATOM 791 N N . LEU A 1 105 ? -5.098 64.742 -2.396 1.00 13.64 105 LEU A N 1
ATOM 792 C CA . LEU A 1 105 ? -3.869 65.193 -1.774 1.00 7.20 105 LEU A CA 1
ATOM 793 C C . LEU A 1 105 ? -2.650 64.804 -2.556 1.00 10.79 105 LEU A C 1
ATOM 794 O O . LEU A 1 105 ? -1.792 64.073 -2.065 1.00 11.96 105 LEU A O 1
ATOM 799 N N . LYS A 1 106 ? -2.588 65.364 -3.752 1.00 32.35 106 LYS A N 1
ATOM 800 C CA . LYS A 1 106 ? -1.521 65.122 -4.656 1.00 18.08 106 LYS A CA 1
ATOM 801 C C . LYS A 1 106 ? -1.303 66.260 -5.626 1.00 30.78 106 LYS A C 1
ATOM 802 O O . LYS A 1 106 ? -1.862 67.341 -5.352 1.00 58.06 106 LYS A O 1
ATOM 809 N N . SER B 1 2 ? 23.343 81.474 29.020 1.00 100.00 2 SER B N 1
ATOM 810 C CA . SER B 1 2 ? 24.712 81.056 29.261 1.00 82.17 2 SER B CA 1
ATOM 811 C C . SER B 1 2 ? 25.549 81.152 27.985 1.00 59.87 2 SER B C 1
ATOM 812 O O . SER B 1 2 ? 26.765 80.922 27.947 1.00 59.07 2 SER B O 1
ATOM 815 N N . ALA B 1 3 ? 24.850 81.495 26.915 1.00 66.83 3 ALA B N 1
ATOM 816 C CA . ALA B 1 3 ? 25.449 81.742 25.628 1.00 38.69 3 ALA B CA 1
ATOM 817 C C . ALA B 1 3 ? 25.425 83.302 25.548 1.00 100.00 3 ALA B C 1
ATOM 818 O O . ALA B 1 3 ? 24.760 83.954 26.373 1.00 29.86 3 ALA B O 1
ATOM 820 N N . PRO B 1 4 ? 26.138 83.962 24.646 1.00 49.61 4 PRO B N 1
ATOM 821 C CA . PRO B 1 4 ? 26.096 85.424 24.633 1.00 56.43 4 PRO B CA 1
ATOM 822 C C . PRO B 1 4 ? 24.665 85.895 24.409 1.00 26.79 4 PRO B C 1
ATOM 823 O O . PRO B 1 4 ? 23.957 85.241 23.658 1.00 37.21 4 PRO B O 1
ATOM 827 N N . PRO B 1 5 ? 24.207 86.925 25.129 1.00 98.78 5 PRO B N 1
ATOM 828 C CA . PRO B 1 5 ? 22.849 87.433 24.983 1.00 100.00 5 PRO B CA 1
ATOM 829 C C . PRO B 1 5 ? 22.611 87.984 23.563 1.00 27.15 5 PRO B C 1
ATOM 830 O O . PRO B 1 5 ? 23.464 88.603 22.919 1.00 23.66 5 PRO B O 1
ATOM 834 N N . GLY B 1 6 ? 21.412 87.721 23.059 1.00 75.05 6 GLY B N 1
ATOM 835 C CA . GLY B 1 6 ? 21.011 88.147 21.735 1.00 30.54 6 GLY B CA 1
ATOM 836 C C . GLY B 1 6 ? 19.634 88.814 21.717 1.00 9.84 6 GLY B C 1
ATOM 837 O O . GLY B 1 6 ? 19.079 89.133 22.764 1.00 26.06 6 GLY B O 1
ATOM 838 N N . ASP B 1 7 ? 19.109 89.010 20.498 1.00 36.02 7 ASP B N 1
ATOM 839 C CA . ASP B 1 7 ? 17.823 89.606 20.239 1.00 32.06 7 ASP B CA 1
ATOM 840 C C . ASP B 1 7 ? 16.853 88.547 19.705 1.00 9.27 7 ASP B C 1
ATOM 841 O O . ASP B 1 7 ? 17.032 88.022 18.613 1.00 23.86 7 ASP B O 1
ATOM 846 N N . PRO B 1 8 ? 15.804 88.224 20.439 1.00 29.88 8 PRO B N 1
ATOM 847 C CA . PRO B 1 8 ? 14.815 87.237 19.997 1.00 22.22 8 PRO B CA 1
ATOM 848 C C . PRO B 1 8 ? 14.093 87.676 18.705 1.00 11.39 8 PRO B C 1
ATOM 849 O O . PRO B 1 8 ? 13.622 86.858 17.920 1.00 14.09 8 PRO B O 1
ATOM 853 N N . VAL B 1 9 ? 13.970 89.003 18.510 1.00 11.94 9 VAL B N 1
ATOM 854 C CA . VAL B 1 9 ? 13.309 89.585 17.343 1.00 37.68 9 VAL B CA 1
ATOM 855 C C . VAL B 1 9 ? 14.173 89.320 16.137 1.00 24.49 9 VAL B C 1
ATOM 856 O O . VAL B 1 9 ? 13.702 88.851 15.096 1.00 14.29 9 VAL B O 1
ATOM 860 N N . GLU B 1 10 ? 15.458 89.618 16.295 1.00 28.95 10 GLU B N 1
ATOM 861 C CA . GLU B 1 10 ? 16.462 89.302 15.283 1.00 12.33 10 GLU B CA 1
ATOM 862 C C . GLU B 1 10 ? 16.394 87.720 14.993 1.00 16.05 10 GLU B C 1
ATOM 863 O O . GLU B 1 10 ? 16.313 87.275 13.873 1.00 5.85 10 GLU B O 1
ATOM 869 N N . GLY B 1 11 ? 16.368 86.865 16.058 1.00 13.72 11 GLY B N 1
ATOM 870 C CA . GLY B 1 11 ? 16.343 85.384 16.030 1.00 3.53 11 GLY B CA 1
ATOM 871 C C . GLY B 1 11 ? 15.174 84.791 15.284 1.00 25.26 11 GLY B C 1
ATOM 872 O O . GLY B 1 11 ? 15.344 83.782 14.655 1.00 14.22 11 GLY B O 1
ATOM 873 N N . LYS B 1 12 ? 13.998 85.416 15.398 1.00 15.70 12 LYS B N 1
ATOM 874 C CA . LYS B 1 12 ? 12.800 84.984 14.724 1.00 14.53 12 LYS B CA 1
ATOM 875 C C . LYS B 1 12 ? 12.988 85.079 13.222 1.00 1.00 12 LYS B C 1
ATOM 876 O O . LYS B 1 12 ? 12.729 84.163 12.456 1.00 30.26 12 LYS B O 1
ATOM 882 N N . HIS B 1 13 ? 13.477 86.210 12.787 1.00 21.35 13 HIS B N 1
ATOM 883 C CA . HIS B 1 13 ? 13.733 86.420 11.369 1.00 19.22 13 HIS B CA 1
ATOM 884 C C . HIS B 1 13 ? 14.789 85.474 10.883 1.00 11.10 13 HIS B C 1
ATOM 885 O O . HIS B 1 13 ? 14.625 84.898 9.829 1.00 16.29 13 HIS B O 1
ATOM 892 N N . LEU B 1 14 ? 15.863 85.301 11.667 1.00 11.67 14 LEU B N 1
ATOM 893 C CA . LEU B 1 14 ? 16.919 84.383 11.335 1.00 13.64 14 LEU B CA 1
ATOM 894 C C . LEU B 1 14 ? 16.377 82.934 11.282 1.00 21.76 14 LEU B C 1
ATOM 895 O O . LEU B 1 14 ? 16.711 82.102 10.430 1.00 20.34 14 LEU B O 1
ATOM 900 N N . PHE B 1 15 ? 15.532 82.582 12.197 1.00 20.52 15 PHE B N 1
ATOM 901 C CA . PHE B 1 15 ? 14.990 81.240 12.158 1.00 8.85 15 PHE B CA 1
ATOM 902 C C . PHE B 1 15 ? 14.128 81.045 10.896 1.00 6.55 15 PHE B C 1
ATOM 903 O O . PHE B 1 15 ? 14.140 80.046 10.179 1.00 13.22 15 PHE B O 1
ATOM 911 N N . HIS B 1 16 ? 13.310 82.046 10.632 1.00 19.30 16 HIS B N 1
ATOM 912 C CA . HIS B 1 16 ? 12.414 81.995 9.493 1.00 4.93 16 HIS B CA 1
ATOM 913 C C . HIS B 1 16 ? 13.036 82.193 8.140 1.00 1.94 16 HIS B C 1
ATOM 914 O O . HIS B 1 16 ? 12.330 82.248 7.120 1.00 20.82 16 HIS B O 1
ATOM 921 N N . THR B 1 17 ? 14.349 82.306 8.099 1.00 3.45 17 THR B N 1
ATOM 922 C CA . THR B 1 17 ? 15.031 82.472 6.860 1.00 4.54 17 THR B CA 1
ATOM 923 C C . THR B 1 17 ? 16.087 81.374 6.646 1.00 11.78 17 THR B C 1
ATOM 924 O O . THR B 1 17 ? 16.697 81.234 5.579 1.00 17.32 17 THR B O 1
ATOM 928 N N . ILE B 1 18 ? 16.364 80.634 7.696 1.00 22.19 18 ILE B N 1
ATOM 929 C CA . ILE B 1 18 ? 17.379 79.603 7.661 1.00 10.54 18 ILE B CA 1
ATOM 930 C C . ILE B 1 18 ? 16.847 78.298 8.191 1.00 32.06 18 ILE B C 1
ATOM 931 O O . ILE B 1 18 ? 16.700 77.422 7.382 1.00 21.11 18 ILE B O 1
ATOM 936 N N . CYS B 1 19 ? 16.566 78.183 9.521 1.00 8.75 19 CYS B N 1
ATOM 937 C CA . CYS B 1 19 ? 16.101 76.949 10.173 1.00 9.79 19 CYS B CA 1
ATOM 938 C C . CYS B 1 19 ? 14.796 76.401 9.617 1.00 17.05 19 CYS B C 1
ATOM 939 O O . CYS B 1 19 ? 14.609 75.194 9.499 1.00 12.65 19 CYS B O 1
ATOM 942 N N . ILE B 1 20 ? 13.901 77.334 9.295 1.00 8.18 20 ILE B N 1
ATOM 943 C CA . ILE B 1 20 ? 12.595 77.060 8.767 1.00 14.64 20 ILE B CA 1
ATOM 944 C C . ILE B 1 20 ? 12.579 76.050 7.615 1.00 8.86 20 ILE B C 1
ATOM 945 O O . ILE B 1 20 ? 11.618 75.315 7.429 1.00 14.33 20 ILE B O 1
ATOM 950 N N . THR B 1 21 ? 13.674 75.996 6.873 1.00 7.83 21 THR B N 1
ATOM 951 C CA . THR B 1 21 ? 13.851 75.093 5.739 1.00 21.37 21 THR B CA 1
ATOM 952 C C . THR B 1 21 ? 13.648 73.638 6.124 1.00 20.04 21 THR B C 1
ATOM 953 O O . THR B 1 21 ? 13.002 72.888 5.442 1.00 14.16 21 THR B O 1
ATOM 957 N N . CYS B 1 22 ? 14.174 73.237 7.273 1.00 14.19 22 CYS B N 1
ATOM 958 C CA . CYS B 1 22 ? 14.016 71.867 7.757 1.00 1.00 22 CYS B CA 1
ATOM 959 C C . CYS B 1 22 ? 13.267 71.697 9.096 1.00 8.23 22 CYS B C 1
ATOM 960 O O . CYS B 1 22 ? 12.813 70.619 9.444 1.00 14.97 22 CYS B O 1
ATOM 963 N N . HIS B 1 23 ? 13.108 72.746 9.878 1.00 10.88 23 HIS B N 1
ATOM 964 C CA . HIS B 1 23 ? 12.481 72.589 11.122 1.00 1.00 23 HIS B CA 1
ATOM 965 C C . HIS B 1 23 ? 11.333 73.534 11.326 1.00 31.41 23 HIS B C 1
ATOM 966 O O . HIS B 1 23 ? 11.135 74.422 10.522 1.00 13.12 23 HIS B O 1
ATOM 973 N N . THR B 1 24 ? 10.610 73.300 12.445 1.00 12.40 24 THR B N 1
ATOM 974 C CA . THR B 1 24 ? 9.529 74.122 12.905 1.00 6.49 24 THR B CA 1
ATOM 975 C C . THR B 1 24 ? 9.901 74.655 14.238 1.00 10.97 24 THR B C 1
ATOM 976 O O . THR B 1 24 ? 10.806 74.150 14.896 1.00 9.58 24 THR B O 1
ATOM 980 N N . ASP B 1 25 ? 9.115 75.656 14.572 1.00 16.79 25 ASP B N 1
ATOM 981 C CA . ASP B 1 25 ? 9.078 76.304 15.834 1.00 19.20 25 ASP B CA 1
ATOM 982 C C . ASP B 1 25 ? 7.648 76.052 16.404 1.00 15.18 25 ASP B C 1
ATOM 983 O O . ASP B 1 25 ? 7.197 76.745 17.252 1.00 19.78 25 ASP B O 1
ATOM 988 N N . ILE B 1 26 ? 6.949 75.013 15.914 1.00 11.67 26 ILE B N 1
ATOM 989 C CA . ILE B 1 26 ? 5.591 74.654 16.419 1.00 6.67 26 ILE B CA 1
ATOM 990 C C . ILE B 1 26 ? 5.677 73.305 17.068 1.00 53.40 26 ILE B C 1
ATOM 991 O O . ILE B 1 26 ? 6.235 72.395 16.459 1.00 22.48 26 ILE B O 1
ATOM 996 N N . LYS B 1 27 ? 5.122 73.222 18.272 1.00 12.67 27 LYS B N 1
ATOM 997 C CA . LYS B 1 27 ? 5.094 72.063 19.119 1.00 16.67 27 LYS B CA 1
ATOM 998 C C . LYS B 1 27 ? 4.544 70.819 18.460 1.00 9.07 27 LYS B C 1
ATOM 999 O O . LYS B 1 27 ? 3.447 70.761 17.930 1.00 18.63 27 LYS B O 1
ATOM 1005 N N . GLY B 1 28 ? 5.312 69.756 18.589 1.00 10.04 28 GLY B N 1
ATOM 1006 C CA . GLY B 1 28 ? 4.911 68.473 18.042 1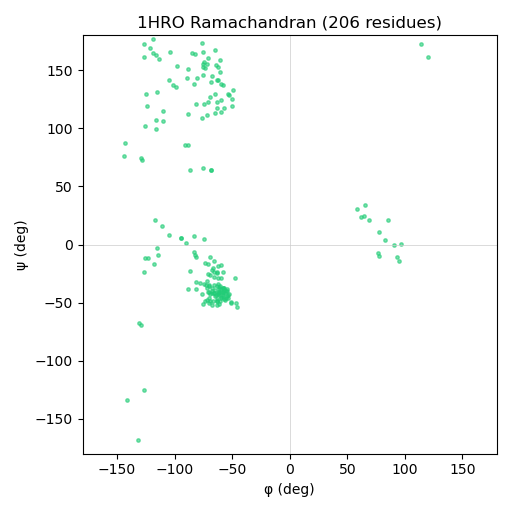.00 22.29 28 GLY B CA 1
ATOM 1007 C C . GLY B 1 28 ? 4.727 68.441 16.519 1.00 19.20 28 GLY B C 1
ATOM 1008 O O . GLY B 1 28 ? 3.974 67.608 16.029 1.00 18.76 28 GLY B O 1
ATOM 1009 N N . ALA B 1 29 ? 5.396 69.380 15.825 1.00 23.00 29 ALA B N 1
ATOM 1010 C CA . ALA B 1 29 ? 5.347 69.528 14.376 1.00 15.41 29 ALA B CA 1
ATOM 1011 C C . ALA B 1 29 ? 6.740 69.264 13.763 1.00 10.31 29 ALA B C 1
ATOM 1012 O O . ALA B 1 29 ? 7.609 70.128 13.795 1.00 10.96 29 ALA B O 1
ATOM 1014 N N . ASN B 1 30 ? 6.940 68.032 13.223 1.00 14.72 30 ASN B N 1
ATOM 1015 C CA . ASN B 1 30 ? 8.178 67.556 12.605 1.00 10.70 30 ASN B CA 1
ATOM 1016 C C . ASN B 1 30 ? 8.162 67.657 11.109 1.00 4.08 30 ASN B C 1
ATOM 1017 O O . ASN B 1 30 ? 7.110 67.679 10.486 1.00 13.67 30 ASN B O 1
ATOM 1022 N N . LYS B 1 31 ? 9.360 67.784 10.547 1.00 6.88 31 LYS B N 1
ATOM 1023 C CA . LYS B 1 31 ? 9.539 67.950 9.134 1.00 1.00 31 LYS B CA 1
ATOM 1024 C C . LYS B 1 31 ? 10.733 67.173 8.795 1.00 6.87 31 LYS B C 1
ATOM 1025 O O . LYS B 1 31 ? 10.818 66.043 9.262 1.00 12.16 31 LYS B O 1
ATOM 1031 N N . VAL B 1 32 ? 11.627 67.750 8.014 1.00 17.43 32 VAL B N 1
ATOM 1032 C CA . VAL B 1 32 ? 12.884 67.092 7.652 1.00 9.53 32 VAL B CA 1
ATOM 1033 C C . VAL B 1 32 ? 13.689 66.934 8.941 1.00 17.94 32 VAL B C 1
ATOM 1034 O O . VAL B 1 32 ? 14.346 65.915 9.156 1.00 1.78 32 VAL B O 1
ATOM 1038 N N . GLY B 1 33 ? 13.617 67.978 9.791 1.00 6.71 33 GLY B N 1
ATOM 1039 C CA . GLY B 1 33 ? 14.251 68.003 11.097 1.00 12.29 33 GLY B CA 1
ATOM 1040 C C . GLY B 1 33 ? 13.173 68.027 12.214 1.00 6.61 33 GLY B C 1
ATOM 1041 O O . GLY B 1 33 ? 12.009 68.414 11.990 1.00 13.11 33 GLY B O 1
ATOM 1042 N N . PRO B 1 34 ? 13.534 67.641 13.448 1.00 14.07 34 PRO B N 1
ATOM 1043 C CA . PRO B 1 34 ? 12.561 67.677 14.525 1.00 4.51 34 PRO B CA 1
ATOM 1044 C C . PRO B 1 34 ? 12.094 69.084 14.850 1.00 8.97 34 PRO B C 1
ATOM 1045 O O . PRO B 1 34 ? 12.676 70.071 14.443 1.00 11.30 34 PRO B O 1
ATOM 1049 N N . SER B 1 35 ? 11.031 69.150 15.629 1.00 17.30 35 SER B N 1
ATOM 1050 C CA . SER B 1 35 ? 10.480 70.404 16.079 1.00 8.66 35 SER B CA 1
ATOM 1051 C C . SER B 1 35 ? 11.465 71.036 17.052 1.00 14.42 35 SER B C 1
ATOM 1052 O O . SER B 1 35 ? 12.050 70.350 17.916 1.00 9.90 35 SER B O 1
ATOM 1055 N N . LEU B 1 36 ? 11.609 72.349 16.936 1.00 4.55 36 LEU B N 1
ATOM 1056 C CA . LEU B 1 36 ? 12.548 73.048 17.746 1.00 2.49 36 LEU B CA 1
ATOM 1057 C C . LEU B 1 36 ? 11.869 73.790 18.801 1.00 2.66 36 LEU B C 1
ATOM 1058 O O . LEU B 1 36 ? 12.496 74.519 19.549 1.00 21.10 36 LEU B O 1
ATOM 1063 N N . TYR B 1 37 ? 10.575 73.539 18.916 1.00 13.62 37 TYR B N 1
ATOM 1064 C CA . TYR B 1 37 ? 9.843 74.143 20.015 1.00 6.45 37 TYR B CA 1
ATOM 1065 C C . TYR B 1 37 ? 10.331 73.480 21.335 1.00 10.09 37 TYR B C 1
ATOM 1066 O O . TYR B 1 37 ? 10.409 72.259 21.434 1.00 18.21 37 TYR B O 1
ATOM 1075 N N . GLY B 1 38 ? 10.747 74.273 22.332 1.00 16.37 38 GLY B N 1
ATOM 1076 C CA . GLY B 1 38 ? 11.247 73.723 23.592 1.00 8.60 38 GLY B CA 1
ATOM 1077 C C . GLY B 1 38 ? 12.573 73.009 23.423 1.00 13.13 38 GLY B C 1
ATOM 1078 O O . GLY B 1 38 ? 12.874 72.127 24.215 1.00 8.97 38 GLY B O 1
ATOM 1079 N N . VAL B 1 39 ? 13.344 73.283 22.362 1.00 10.12 39 VAL B N 1
ATOM 1080 C CA . VAL B 1 39 ? 14.568 72.512 22.320 1.00 7.00 39 VAL B CA 1
ATOM 1081 C C . VAL B 1 39 ? 15.602 72.975 23.340 1.00 1.00 39 VAL B C 1
ATOM 1082 O O . VAL B 1 39 ? 16.596 72.329 23.550 1.00 13.80 39 VAL B O 1
ATOM 1086 N N . VAL B 1 40 ? 15.452 74.161 23.896 1.00 6.40 40 VAL B N 1
ATOM 1087 C CA . VAL B 1 40 ? 16.477 74.643 24.834 1.00 2.46 40 VAL B CA 1
ATOM 1088 C C . VAL B 1 40 ? 16.455 73.876 26.166 1.00 9.08 40 VAL B C 1
ATOM 1089 O O . VAL B 1 40 ? 15.412 73.859 26.824 1.00 10.58 40 VAL B O 1
ATOM 1093 N N . GLY B 1 41 ? 17.602 73.244 26.551 1.00 8.91 41 GLY B N 1
ATOM 1094 C CA . GLY B 1 41 ? 17.706 72.466 27.779 1.00 1.00 41 GLY B CA 1
ATOM 1095 C C . GLY B 1 41 ? 17.166 71.066 27.559 1.00 18.24 41 GLY B C 1
ATOM 1096 O O . GLY B 1 41 ? 17.071 70.280 28.478 1.00 8.60 41 GLY B O 1
ATOM 1097 N N . ARG B 1 42 ? 16.773 70.743 26.336 1.00 7.50 42 ARG B N 1
ATOM 1098 C CA . ARG B 1 42 ? 16.203 69.404 26.086 1.00 12.02 42 ARG B CA 1
ATOM 1099 C C . ARG B 1 42 ? 17.269 68.344 25.720 1.00 11.21 42 ARG B C 1
ATOM 1100 O O . ARG B 1 42 ? 18.224 68.642 25.008 1.00 5.73 42 ARG B O 1
ATOM 1108 N N . HIS B 1 43 ? 17.087 67.105 26.177 1.00 7.96 43 HIS B N 1
ATOM 1109 C CA . HIS B 1 43 ? 17.975 66.003 25.861 1.00 1.00 43 HIS B CA 1
ATOM 1110 C C . HIS B 1 43 ? 17.940 65.786 24.361 1.00 6.98 43 HIS B C 1
ATOM 1111 O O . HIS B 1 43 ? 16.907 65.858 23.751 1.00 5.82 43 HIS B O 1
ATOM 1118 N N . SER B 1 44 ? 19.028 65.482 23.712 1.00 5.48 44 SER B N 1
ATOM 1119 C CA . SER B 1 44 ? 18.908 65.279 22.301 1.00 4.06 44 SER B CA 1
ATOM 1120 C C . SER B 1 44 ? 18.207 63.988 21.951 1.00 14.98 44 SER B C 1
ATOM 1121 O O . SER B 1 44 ? 18.199 63.046 22.699 1.00 5.04 44 SER B O 1
ATOM 1124 N N . GLY B 1 45 ? 17.619 63.942 20.785 1.00 8.10 45 GLY B N 1
ATOM 1125 C CA . 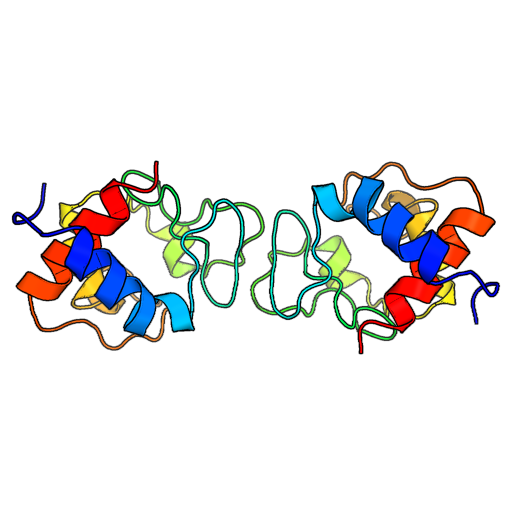GLY B 1 45 ? 16.986 62.746 20.264 1.00 23.45 45 GLY B CA 1
ATOM 1126 C C . GLY B 1 45 ? 15.787 62.224 20.979 1.00 11.02 45 GLY B C 1
ATOM 1127 O O . GLY B 1 45 ? 15.575 61.015 20.984 1.00 11.25 45 GLY B O 1
ATOM 1128 N N . ILE B 1 46 ? 14.975 63.122 21.536 1.00 9.39 46 ILE B N 1
ATOM 1129 C CA . ILE B 1 46 ? 13.756 62.670 22.280 1.00 31.56 46 ILE B CA 1
ATOM 1130 C C . ILE B 1 46 ? 12.367 63.034 21.703 1.00 20.35 46 ILE B C 1
ATOM 1131 O O . ILE B 1 46 ? 11.353 62.601 22.203 1.00 12.80 46 ILE B O 1
ATOM 1136 N N . GLU B 1 47 ? 12.286 63.874 20.682 1.00 19.37 47 GLU B N 1
ATOM 1137 C CA . GLU B 1 47 ? 10.993 64.225 20.076 1.00 15.97 47 GLU B CA 1
ATOM 1138 C C . GLU B 1 47 ? 10.399 62.925 19.576 1.00 10.61 47 GLU B C 1
ATOM 1139 O O . GLU B 1 47 ? 10.938 62.236 18.675 1.00 14.88 47 GLU B O 1
ATOM 1145 N N . PRO B 1 48 ? 9.314 62.540 20.175 1.00 45.77 48 PRO B N 1
ATOM 1146 C CA . PRO B 1 48 ? 8.751 61.298 19.709 1.00 24.32 48 PRO B CA 1
ATOM 1147 C C . PRO B 1 48 ? 8.250 61.556 18.288 1.00 18.52 48 PRO B C 1
ATOM 1148 O O . PRO B 1 48 ? 7.773 62.658 17.968 1.00 81.40 48 PRO B O 1
ATOM 1152 N N . GLY B 1 49 ? 8.364 60.551 17.445 1.00 16.89 49 GLY B N 1
ATOM 1153 C CA . GLY B 1 49 ? 7.900 60.650 16.069 1.00 24.98 49 GLY B CA 1
ATOM 1154 C C . GLY B 1 49 ? 8.931 61.091 15.049 1.00 17.69 49 GLY B C 1
ATOM 1155 O O . GLY B 1 49 ? 8.682 61.061 13.860 1.00 14.23 49 GLY B O 1
ATOM 1156 N N . TYR B 1 50 ? 10.069 61.557 15.528 1.00 10.55 50 TYR B N 1
ATOM 1157 C CA . TYR B 1 50 ? 11.121 61.988 14.658 1.00 12.10 50 TYR B CA 1
ATOM 1158 C C . TYR B 1 50 ? 12.187 60.879 14.511 1.00 12.20 50 TYR B C 1
ATOM 1159 O O . TYR B 1 50 ? 12.555 60.236 15.500 1.00 20.79 50 TYR B O 1
ATOM 1168 N N . ASN B 1 51 ? 12.650 60.625 13.277 1.00 15.73 51 ASN B N 1
ATOM 1169 C CA . ASN B 1 51 ? 13.635 59.578 12.950 1.00 13.32 51 ASN B CA 1
ATOM 1170 C C . ASN B 1 51 ? 15.064 60.093 13.073 1.00 12.06 51 ASN B C 1
ATOM 1171 O O . ASN B 1 51 ? 15.630 60.505 12.114 1.00 13.18 51 ASN B O 1
ATOM 1176 N N . TYR B 1 52 ? 15.619 60.043 14.277 1.00 13.41 52 TYR B N 1
ATOM 1177 C CA . TYR B 1 52 ? 16.944 60.513 14.571 1.00 7.89 52 TYR B CA 1
ATOM 1178 C C . TYR B 1 52 ? 18.038 59.633 14.111 1.00 14.02 52 TYR B C 1
ATOM 1179 O O . TYR B 1 52 ? 17.911 58.445 14.049 1.00 8.45 52 TYR B O 1
ATOM 1188 N N . SER B 1 53 ? 19.163 60.248 13.857 1.00 7.41 53 SER B N 1
ATOM 1189 C CA . SER B 1 53 ? 20.312 59.511 13.476 1.00 9.03 53 SER B CA 1
ATOM 1190 C C . SER B 1 53 ? 20.871 58.830 14.704 1.00 11.30 53 SER B C 1
ATOM 1191 O O . SER B 1 53 ? 20.691 59.257 15.805 1.00 6.76 53 SER B O 1
ATOM 1194 N N . GLU B 1 54 ? 21.578 57.781 14.520 1.00 8.79 54 GLU B N 1
ATOM 1195 C CA . GLU B 1 54 ? 22.201 57.104 15.618 1.00 10.76 54 GLU B CA 1
ATOM 1196 C C . GLU B 1 54 ? 23.110 58.085 16.348 1.00 7.03 54 GLU B C 1
ATOM 1197 O O . GLU B 1 54 ? 23.150 58.151 17.549 1.00 17.96 54 GLU B O 1
ATOM 1203 N N . ALA B 1 55 ? 23.872 58.826 15.600 1.00 5.90 55 ALA B N 1
ATOM 1204 C CA . ALA B 1 55 ? 24.826 59.780 16.172 1.00 7.28 55 ALA B CA 1
ATOM 1205 C C . ALA B 1 55 ? 24.191 60.729 17.126 1.00 8.33 55 ALA B C 1
ATOM 1206 O O . ALA B 1 55 ? 24.711 60.996 18.212 1.00 2.65 55 ALA B O 1
ATOM 1208 N N . ASN B 1 56 ? 23.041 61.217 16.716 1.00 12.84 56 ASN B N 1
ATOM 1209 C CA . ASN B 1 56 ? 22.336 62.097 17.610 1.00 5.64 56 ASN B CA 1
ATOM 1210 C C . ASN B 1 56 ? 21.866 61.305 18.851 1.00 15.17 56 ASN B C 1
ATOM 1211 O O . ASN B 1 56 ? 22.065 61.726 19.995 1.00 17.32 56 ASN B O 1
ATOM 1216 N N . ILE B 1 57 ? 21.246 60.144 18.581 1.00 8.55 57 ILE B N 1
ATOM 1217 C CA . ILE B 1 57 ? 20.727 59.257 19.590 1.00 11.89 57 ILE B CA 1
ATOM 1218 C C . ILE B 1 57 ? 21.742 58.946 20.623 1.00 31.67 57 ILE B C 1
ATOM 1219 O O . ILE B 1 57 ? 21.493 59.091 21.811 1.00 19.50 57 ILE B O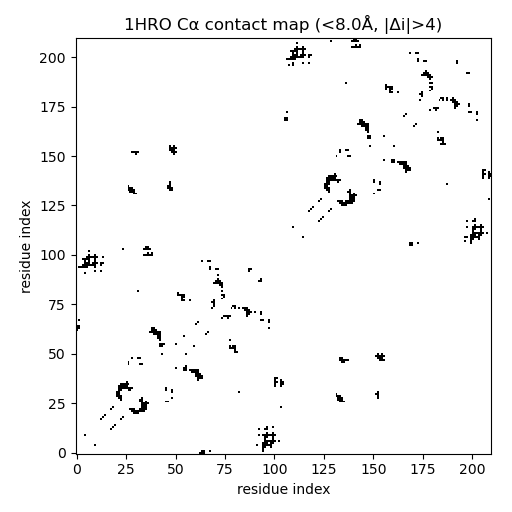 1
ATOM 1224 N N . LYS B 1 58 ? 22.907 58.568 20.149 1.00 11.57 58 LYS B N 1
ATOM 1225 C CA . LYS B 1 58 ? 23.983 58.183 21.044 1.00 14.42 58 LYS B CA 1
ATOM 1226 C C . LYS B 1 58 ? 24.840 59.306 21.638 1.00 34.18 58 LYS B C 1
ATOM 1227 O O . LYS B 1 58 ? 25.694 58.987 22.439 1.00 11.90 58 LYS B O 1
ATOM 1233 N N . SER B 1 59 ? 24.678 60.570 21.246 1.00 25.09 59 SER B N 1
ATOM 1234 C CA . SER B 1 59 ? 25.532 61.658 21.743 1.00 25.43 59 SER B CA 1
ATOM 1235 C C . SER B 1 59 ? 25.515 61.962 23.245 1.00 21.38 59 SER B C 1
ATOM 1236 O O . SER B 1 59 ? 26.498 62.429 23.856 1.00 19.38 59 SER B O 1
ATOM 1239 N N . GLY B 1 60 ? 24.362 61.785 23.838 1.00 14.63 60 GLY B N 1
ATOM 1240 C CA . GLY B 1 60 ? 24.233 62.102 25.235 1.00 16.22 60 GLY B CA 1
ATOM 1241 C C . GLY B 1 60 ? 24.115 63.604 25.507 1.00 33.88 60 GLY B C 1
ATOM 1242 O O . GLY B 1 60 ? 24.179 64.043 26.640 1.00 13.13 60 GLY B O 1
ATOM 1243 N N . ILE B 1 61 ? 23.924 64.383 24.466 1.00 25.52 61 ILE B N 1
ATOM 1244 C CA . ILE B 1 61 ? 23.811 65.844 24.529 1.00 2.46 61 ILE B CA 1
ATOM 1245 C C . ILE B 1 61 ? 22.487 66.300 25.055 1.00 8.49 61 ILE B C 1
ATOM 1246 O O . ILE B 1 61 ? 21.445 65.693 24.796 1.00 11.63 61 ILE B O 1
ATOM 1251 N N . VAL B 1 62 ? 22.564 67.403 25.761 1.00 4.10 62 VAL B N 1
ATOM 1252 C CA . VAL B 1 62 ? 21.424 68.127 26.289 1.00 6.47 62 VAL B CA 1
ATOM 1253 C C . VAL B 1 62 ? 21.612 69.496 25.720 1.00 12.39 62 VAL B C 1
ATOM 1254 O O . VAL B 1 62 ? 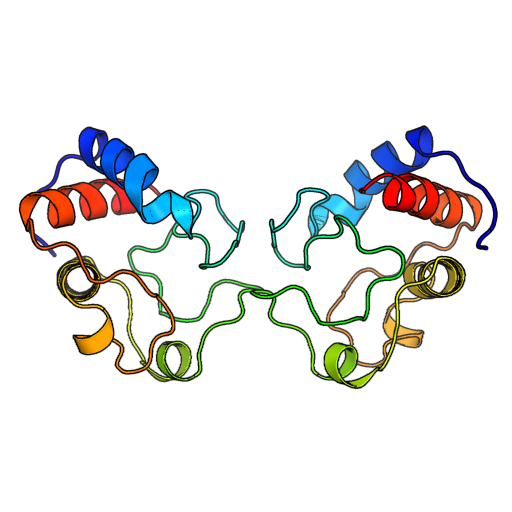22.629 70.163 25.951 1.00 12.31 62 VAL B O 1
ATOM 1258 N N . TRP B 1 63 ? 20.670 69.953 24.938 1.00 14.18 63 TRP B N 1
ATOM 1259 C CA . TRP B 1 63 ? 20.836 71.253 24.289 1.00 9.61 63 TRP B CA 1
ATOM 1260 C C . TRP B 1 63 ? 20.831 72.507 25.143 1.00 7.93 63 TRP B C 1
ATOM 1261 O O . TRP B 1 63 ? 19.967 73.377 24.990 1.00 9.10 63 TRP B O 1
ATOM 1272 N N . THR B 1 64 ? 21.795 72.667 26.025 1.00 5.82 64 THR B N 1
ATOM 1273 C CA . THR B 1 64 ? 21.778 73.930 26.750 1.00 21.75 64 THR B CA 1
ATOM 1274 C C . THR B 1 64 ? 22.280 75.059 25.826 1.00 13.58 64 THR B C 1
ATOM 1275 O O . THR B 1 64 ? 22.896 74.774 24.814 1.00 28.15 64 THR B O 1
ATOM 1279 N N . PRO B 1 65 ? 22.067 76.327 26.185 1.00 12.87 65 PRO B N 1
ATOM 1280 C CA . PRO B 1 65 ? 22.488 77.405 25.358 1.00 4.68 65 PRO B CA 1
ATOM 1281 C C . PRO B 1 65 ? 23.916 77.331 24.928 1.00 21.06 65 PRO B C 1
ATOM 1282 O O . PRO B 1 65 ? 24.214 77.442 23.751 1.00 25.33 65 PRO B O 1
ATOM 1286 N N . ASP B 1 66 ? 24.796 77.125 25.849 1.00 11.51 66 ASP B N 1
ATOM 1287 C CA . ASP B 1 66 ? 26.194 77.047 25.501 1.00 15.99 66 ASP B CA 1
ATOM 1288 C C . ASP B 1 66 ? 26.481 75.992 24.442 1.00 4.52 66 ASP B C 1
ATOM 1289 O O . ASP B 1 66 ? 27.277 76.216 23.536 1.00 23.33 66 ASP B O 1
ATOM 1294 N N . VAL B 1 67 ? 25.824 74.853 24.536 1.00 5.01 67 VAL B N 1
ATOM 1295 C CA . VAL B 1 67 ? 26.044 73.788 23.567 1.00 6.45 67 VAL B CA 1
ATOM 1296 C C . VAL B 1 67 ? 25.482 74.148 22.229 1.00 9.64 67 VAL B C 1
ATOM 1297 O O . VAL B 1 67 ? 26.123 73.939 21.213 1.00 32.54 67 VAL B O 1
ATOM 1301 N N . LEU B 1 68 ? 24.272 74.663 22.238 1.00 10.11 68 LEU B N 1
ATOM 1302 C CA . LEU B 1 68 ? 23.612 75.087 21.010 1.00 15.05 68 LEU B CA 1
ATOM 1303 C C . LEU B 1 68 ? 24.515 76.063 20.211 1.00 26.17 68 LEU B C 1
ATOM 1304 O O . LEU B 1 68 ? 24.631 76.014 18.973 1.00 19.08 68 LEU B O 1
ATOM 1309 N N . PHE B 1 69 ? 25.154 77.003 20.927 1.00 18.66 69 PHE B N 1
ATOM 1310 C CA . PHE B 1 69 ? 26.041 78.032 20.343 1.00 24.59 69 PHE B CA 1
ATOM 1311 C C . PHE B 1 69 ? 27.193 77.431 19.499 1.00 42.72 69 PHE B C 1
ATOM 1312 O O . PHE B 1 69 ? 27.526 77.839 18.397 1.00 11.90 69 PHE B O 1
ATOM 1320 N N . LYS B 1 70 ? 27.819 76.425 20.047 1.00 30.17 70 LYS B N 1
ATOM 1321 C CA . LYS B 1 70 ? 28.885 75.727 19.382 1.00 40.48 70 LYS B CA 1
ATOM 1322 C C . LYS B 1 70 ? 28.358 74.854 18.216 1.00 12.40 70 LYS B C 1
ATOM 1323 O O . LYS B 1 70 ? 29.007 74.642 17.172 1.00 18.06 70 LYS B O 1
ATOM 1329 N N . TYR B 1 71 ? 27.189 74.264 18.452 1.00 24.24 71 TYR B N 1
ATOM 1330 C CA . TYR B 1 71 ? 26.558 73.364 17.508 1.00 21.93 71 TYR B CA 1
ATOM 1331 C C . TYR B 1 71 ? 26.110 74.086 16.271 1.00 12.27 71 TYR B C 1
ATOM 1332 O O . TYR B 1 71 ? 26.399 73.678 15.166 1.00 14.78 71 TYR B O 1
ATOM 1341 N N . ILE B 1 72 ? 25.374 75.141 16.449 1.00 7.67 72 ILE B N 1
ATOM 1342 C CA . ILE B 1 72 ? 24.917 75.840 15.290 1.00 4.00 72 ILE B CA 1
ATOM 1343 C C . ILE B 1 72 ? 26.098 76.375 14.497 1.00 6.65 72 ILE B C 1
ATOM 1344 O O . ILE B 1 72 ? 26.011 76.691 13.307 1.00 16.19 72 ILE B O 1
ATOM 1349 N N . GLU B 1 73 ? 27.244 76.454 15.154 1.00 11.92 73 GLU B N 1
ATOM 1350 C CA . GLU B 1 73 ? 28.408 76.938 14.435 1.00 13.84 73 GLU B CA 1
ATOM 1351 C C . GLU B 1 73 ? 28.915 75.934 13.497 1.00 15.80 73 GLU B C 1
ATOM 1352 O O . GLU B 1 73 ? 29.216 76.257 12.395 1.00 13.04 73 GLU B O 1
ATOM 1358 N N . HIS B 1 74 ? 29.072 74.732 13.988 1.00 22.16 74 HIS B N 1
ATOM 1359 C CA . HIS B 1 74 ? 29.638 73.663 13.217 1.00 15.56 74 HIS B CA 1
ATOM 1360 C C . HIS B 1 74 ? 28.951 72.381 13.575 1.00 11.97 74 HIS B C 1
ATOM 1361 O O . HIS B 1 74 ? 29.538 71.582 14.258 1.00 8.85 74 HIS B O 1
ATOM 1368 N N . PRO B 1 75 ? 27.742 72.174 13.092 1.00 2.02 75 PRO B N 1
ATOM 1369 C CA . PRO B 1 75 ? 26.945 70.967 13.369 1.00 16.64 75 PRO B CA 1
ATOM 1370 C C . PRO B 1 75 ? 27.618 69.600 13.243 1.00 12.23 75 PRO B C 1
ATOM 1371 O O . PRO B 1 75 ? 27.548 68.717 14.134 1.00 10.62 75 PRO B O 1
ATOM 1375 N N . GLN B 1 76 ? 28.277 69.377 12.123 1.00 5.50 76 GLN B N 1
ATOM 1376 C CA . GLN B 1 76 ? 28.934 68.115 11.871 1.00 17.61 76 GLN B CA 1
ATOM 1377 C C . GLN B 1 76 ? 30.131 67.816 12.774 1.00 23.63 76 GLN B C 1
ATOM 1378 O O . GLN B 1 76 ? 30.539 66.691 12.939 1.00 19.70 76 GLN B O 1
ATOM 1384 N N . LYS B 1 77 ? 30.724 68.837 13.354 1.00 25.02 77 LYS B N 1
ATOM 1385 C CA . LYS B 1 77 ? 31.875 68.657 14.226 1.00 12.27 77 LYS B CA 1
ATOM 1386 C C . LYS B 1 77 ? 31.425 68.246 15.617 1.00 6.01 77 LYS B C 1
ATOM 1387 O O . LYS B 1 77 ? 32.025 67.450 16.306 1.00 34.41 77 LYS B O 1
ATOM 1393 N N . ILE B 1 78 ? 30.337 68.825 16.032 1.00 14.24 78 ILE B N 1
ATOM 1394 C CA . ILE B 1 78 ? 29.785 68.609 17.358 1.00 1.32 78 ILE B CA 1
ATOM 1395 C C . ILE B 1 78 ? 28.973 67.328 17.406 1.00 14.77 78 ILE B C 1
ATOM 1396 O O . ILE B 1 78 ? 28.926 66.618 18.406 1.00 19.96 78 ILE B O 1
ATOM 1401 N N . VAL B 1 79 ? 28.335 66.977 16.302 1.00 39.77 79 VAL B N 1
ATOM 1402 C CA . VAL B 1 79 ? 27.585 65.707 16.272 1.00 74.98 79 VAL B CA 1
ATOM 1403 C C . VAL B 1 79 ? 28.033 64.914 15.059 1.00 31.35 79 VAL B C 1
ATOM 1404 O O . VAL B 1 79 ? 27.319 64.812 14.064 1.00 5.52 79 VAL B O 1
ATOM 1408 N N . PRO B 1 80 ? 29.249 64.387 15.145 1.00 24.01 80 PRO B N 1
ATOM 1409 C CA . PRO B 1 80 ? 29.809 63.632 14.044 1.00 26.53 80 PRO B CA 1
ATOM 1410 C C . PRO B 1 80 ? 28.847 62.556 13.547 1.00 11.34 80 PRO B C 1
ATOM 1411 O O . PRO B 1 80 ? 28.349 61.756 14.312 1.00 23.93 80 PRO B O 1
ATOM 1415 N N . GLY B 1 81 ? 28.542 62.575 12.246 1.00 17.04 81 GLY B N 1
ATOM 1416 C CA . GLY B 1 81 ? 27.582 61.619 11.708 1.00 7.13 81 GLY B CA 1
ATOM 1417 C C . GLY B 1 81 ? 26.141 62.139 11.726 1.00 13.51 81 GLY B C 1
ATOM 1418 O O . GLY B 1 81 ? 25.230 61.454 11.283 1.00 10.39 81 GLY B O 1
ATOM 1419 N N . THR B 1 82 ? 25.909 63.361 12.218 1.00 8.11 82 THR B N 1
ATOM 1420 C CA . THR B 1 82 ? 24.527 63.844 12.267 1.00 5.32 82 THR B CA 1
ATOM 1421 C C . THR B 1 82 ? 24.001 63.972 10.857 1.00 6.75 82 THR B C 1
ATOM 1422 O O . THR B 1 82 ? 24.788 64.186 9.937 1.00 4.35 82 THR B O 1
ATOM 1426 N N . LYS B 1 83 ? 22.683 63.874 10.693 1.00 13.88 83 LYS B N 1
ATOM 1427 C CA . LYS B 1 83 ? 22.076 64.034 9.386 1.00 15.65 83 LYS B CA 1
ATOM 1428 C C . LYS B 1 83 ? 21.591 65.479 9.115 1.00 9.22 83 LYS B C 1
ATOM 1429 O O . LYS B 1 83 ? 20.951 65.735 8.092 1.00 14.28 83 LYS B O 1
ATOM 1435 N N . MET B 1 84 ? 21.883 66.415 10.039 1.00 2.90 84 MET B N 1
ATOM 1436 C CA . MET B 1 84 ? 21.553 67.803 9.905 1.00 10.10 84 MET B CA 1
ATOM 1437 C C . MET B 1 84 ? 22.505 68.329 8.843 1.00 100.00 84 MET B C 1
ATOM 1438 O O . MET B 1 84 ? 23.705 68.395 9.122 1.00 3.24 84 MET B O 1
ATOM 1443 N N . GLY B 1 85 ? 22.016 68.699 7.642 1.00 2.56 85 GLY B N 1
ATOM 1444 C CA . GLY B 1 85 ? 22.922 69.148 6.578 1.00 1.00 85 GLY B CA 1
ATOM 1445 C C . GLY B 1 85 ? 23.364 70.616 6.652 1.00 17.59 85 GLY B C 1
ATOM 1446 O O . GLY B 1 85 ? 24.221 71.037 5.917 1.00 16.67 85 GLY B O 1
ATOM 1447 N N . TYR B 1 86 ? 22.784 71.409 7.525 1.00 15.88 86 TYR B N 1
ATOM 1448 C CA . TYR B 1 86 ? 23.219 72.780 7.624 1.00 24.36 86 TYR B CA 1
ATOM 1449 C C . TYR B 1 86 ? 24.749 72.896 7.832 1.00 6.27 86 TYR B C 1
ATOM 1450 O O . TYR B 1 86 ? 25.270 72.274 8.733 1.00 21.14 86 TYR B O 1
ATOM 1459 N N . PRO B 1 87 ? 25.461 73.732 6.998 1.00 9.42 87 PRO B N 1
ATOM 1460 C CA . PRO B 1 87 ? 26.883 73.916 7.103 1.00 34.09 87 PRO B CA 1
ATOM 1461 C C . PRO B 1 87 ? 27.317 74.698 8.330 1.00 41.70 87 PRO B C 1
ATOM 1462 O O . PRO B 1 87 ? 28.493 74.633 8.708 1.00 21.16 87 PRO B O 1
ATOM 1466 N N . GLY B 1 88 ? 26.378 75.391 8.958 1.00 27.88 88 GLY B N 1
ATOM 1467 C CA . GLY B 1 88 ? 26.662 76.149 10.153 1.00 15.94 88 GLY B CA 1
ATOM 1468 C C . GLY B 1 88 ? 26.491 77.627 9.911 1.00 49.67 88 GLY B C 1
ATOM 1469 O O . GLY B 1 88 ? 26.302 78.036 8.778 1.00 19.00 88 GLY B O 1
ATOM 1470 N N . GLN B 1 89 ? 26.588 78.396 11.011 1.00 17.24 89 GLN B N 1
ATOM 1471 C CA . GLN B 1 89 ? 26.466 79.828 11.027 1.00 10.53 89 GLN B CA 1
ATOM 1472 C C . GLN B 1 89 ? 27.688 80.480 11.693 1.00 3.95 89 GLN B C 1
ATOM 1473 O O . GLN B 1 89 ? 27.807 80.465 12.896 1.00 16.85 89 GLN B O 1
ATOM 1479 N N . PRO B 1 90 ? 28.614 81.014 10.889 1.00 21.12 90 PRO B N 1
ATOM 1480 C CA . PRO B 1 90 ? 29.885 81.581 11.341 1.00 18.16 90 PRO B CA 1
ATOM 1481 C C . PRO B 1 90 ? 29.853 82.751 12.2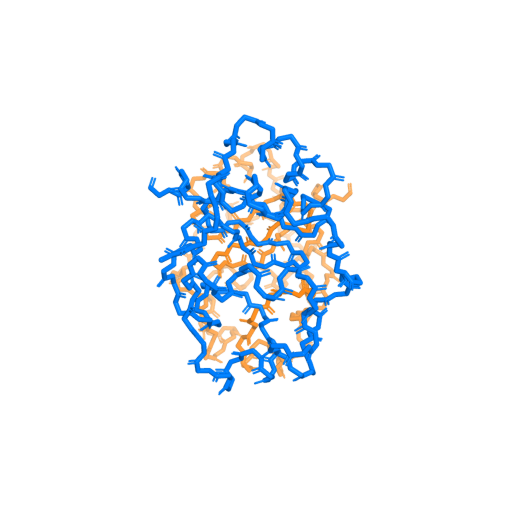96 1.00 13.26 90 PRO B C 1
ATOM 1482 O O . PRO B 1 90 ? 30.739 82.874 13.142 1.00 41.17 90 PRO B O 1
ATOM 1486 N N . ASP B 1 91 ? 28.865 83.639 12.125 1.00 33.88 91 ASP B N 1
ATOM 1487 C CA . ASP B 1 91 ? 28.679 84.855 12.934 1.00 19.69 91 ASP B CA 1
ATOM 1488 C C . ASP B 1 91 ? 28.127 84.573 14.322 1.00 15.97 91 ASP B C 1
ATOM 1489 O O . ASP B 1 91 ? 27.012 84.060 14.437 1.00 14.56 91 ASP B O 1
ATOM 1494 N N . PRO B 1 92 ? 28.875 84.968 15.362 1.00 15.63 92 PRO B N 1
ATOM 1495 C CA . PRO B 1 92 ? 28.452 84.796 16.764 1.00 17.81 92 PRO B CA 1
ATOM 1496 C C . PRO B 1 92 ? 27.143 85.494 17.127 1.00 25.16 92 PRO B C 1
ATOM 1497 O O . PRO B 1 92 ? 26.296 84.971 17.797 1.00 19.16 92 PRO B O 1
ATOM 1501 N N . GLN B 1 93 ? 26.988 86.733 16.717 1.00 22.08 93 GLN B N 1
ATOM 1502 C CA . GLN B 1 93 ? 25.801 87.419 17.028 1.00 29.87 93 GLN B CA 1
ATOM 1503 C C . GLN B 1 93 ? 24.577 86.716 16.453 1.00 25.35 93 GLN B C 1
ATOM 1504 O O . GLN B 1 93 ? 23.543 86.651 17.083 1.00 13.57 93 GLN B O 1
ATOM 1510 N N . LYS B 1 94 ? 24.671 86.221 15.232 1.00 22.31 94 LYS B N 1
ATOM 1511 C CA . LYS B 1 94 ? 23.529 85.552 14.621 1.00 34.14 94 LYS B CA 1
ATOM 1512 C C . LYS B 1 94 ? 23.088 84.325 15.395 1.00 10.25 94 LYS B C 1
ATOM 1513 O O . LYS B 1 94 ? 21.902 84.069 15.503 1.00 14.42 94 LYS B O 1
ATOM 1519 N N . ARG B 1 95 ? 24.088 83.549 15.859 1.00 8.28 95 ARG B N 1
ATOM 1520 C CA . ARG B 1 95 ? 23.928 82.347 16.630 1.00 39.27 95 ARG B CA 1
ATOM 1521 C C . ARG B 1 95 ? 23.251 82.694 17.961 1.00 15.41 95 ARG B C 1
ATOM 1522 O O . ARG B 1 95 ? 22.298 82.033 18.409 1.00 24.04 95 ARG B O 1
ATOM 1530 N N . ALA B 1 96 ? 23.786 83.722 18.615 1.00 17.67 96 ALA B N 1
ATOM 1531 C CA . ALA B 1 96 ? 23.268 84.189 19.881 1.00 15.20 96 ALA B CA 1
ATOM 1532 C C . ALA B 1 96 ? 21.830 84.676 19.753 1.00 16.26 96 ALA B C 1
ATOM 1533 O O . ALA B 1 96 ? 21.019 84.471 20.671 1.00 24.50 96 ALA B O 1
ATOM 1535 N N . ASP B 1 97 ? 21.535 85.318 18.600 1.00 18.76 97 ASP B N 1
ATOM 1536 C CA . ASP B 1 97 ? 20.211 85.815 18.287 1.00 1.00 97 ASP B CA 1
ATOM 1537 C C . ASP B 1 97 ? 19.209 84.684 18.081 1.00 15.77 97 ASP B C 1
ATOM 1538 O O . ASP B 1 97 ? 18.057 84.818 18.481 1.00 17.11 97 ASP B O 1
ATOM 1543 N N . ILE B 1 98 ? 19.642 83.608 17.380 1.00 32.25 98 ILE B N 1
ATOM 1544 C CA . ILE B 1 98 ? 18.826 82.419 17.088 1.00 20.82 98 ILE B CA 1
ATOM 1545 C C . ILE B 1 98 ? 18.464 81.748 18.412 1.00 1.00 98 ILE B C 1
ATOM 1546 O O . ILE B 1 98 ? 17.317 81.461 18.733 1.00 5.75 98 ILE B O 1
ATOM 1551 N N . ILE B 1 99 ? 19.470 81.611 19.232 1.00 13.24 99 ILE B N 1
ATOM 1552 C CA . ILE B 1 99 ? 19.296 81.023 20.539 1.00 27.90 99 ILE B CA 1
ATOM 1553 C C . ILE B 1 99 ? 18.266 81.731 21.425 1.00 14.79 99 ILE B C 1
ATOM 1554 O O . ILE B 1 99 ? 17.425 81.065 22.036 1.00 29.69 99 ILE B O 1
ATOM 1559 N N . ALA B 1 100 ? 18.340 83.066 21.494 1.00 9.79 100 ALA B N 1
ATOM 1560 C CA . ALA B 1 100 ? 17.420 83.886 22.274 1.00 2.62 100 ALA B CA 1
ATOM 1561 C C . ALA B 1 100 ? 16.021 83.622 21.785 1.00 6.08 100 ALA B C 1
ATOM 1562 O O . ALA B 1 100 ? 15.067 83.500 22.531 1.00 14.57 100 ALA B O 1
ATOM 1564 N N . TYR B 1 101 ? 15.861 83.526 20.497 1.00 5.93 101 TYR B N 1
ATOM 1565 C CA . TYR B 1 101 ? 14.500 83.247 20.035 1.00 6.09 101 TYR B CA 1
ATOM 1566 C C . TYR B 1 101 ? 14.084 81.885 20.486 1.00 15.09 101 TYR B C 1
ATOM 1567 O O . TYR B 1 101 ? 12.962 81.663 20.923 1.00 19.20 101 TYR B O 1
ATOM 1576 N N . LEU B 1 102 ? 15.022 80.937 20.375 1.00 6.17 102 LEU B N 1
ATOM 1577 C CA . LEU B 1 102 ? 14.729 79.569 20.778 1.00 12.21 102 LEU B CA 1
ATOM 1578 C C . LEU B 1 102 ? 14.303 79.479 22.243 1.00 20.93 102 LEU B C 1
ATOM 1579 O O . LEU B 1 102 ? 13.453 78.659 22.614 1.00 18.91 102 LEU B O 1
ATOM 1584 N N . GLU B 1 103 ? 14.932 80.306 23.081 1.00 15.25 103 GLU B N 1
ATOM 1585 C CA . GLU B 1 103 ? 14.646 80.348 24.502 1.00 6.57 103 GLU B CA 1
ATOM 1586 C C . GLU B 1 103 ? 13.232 80.840 24.763 1.00 20.36 103 GLU B C 1
ATOM 1587 O O . GLU B 1 103 ? 12.734 80.742 25.873 1.00 22.14 103 GLU B O 1
ATOM 1593 N N . THR B 1 104 ? 12.566 81.420 23.761 1.00 23.26 104 THR B N 1
ATOM 1594 C CA . THR B 1 104 ? 11.196 81.878 23.991 1.00 13.41 104 THR B CA 1
ATOM 1595 C C . THR B 1 104 ? 10.213 80.758 23.756 1.00 5.39 104 THR B C 1
ATOM 1596 O O . THR B 1 104 ? 9.078 80.748 24.230 1.00 26.23 104 THR B O 1
ATOM 1600 N N . LEU B 1 105 ? 10.630 79.787 22.980 1.00 30.75 105 LEU B N 1
ATOM 1601 C CA . LEU B 1 105 ? 9.758 78.692 22.640 1.00 12.99 105 LEU B CA 1
ATOM 1602 C C . LEU B 1 105 ? 9.439 77.823 23.800 1.00 30.55 105 LEU B C 1
ATOM 1603 O O . LEU B 1 105 ? 9.849 76.672 23.794 1.00 22.61 105 LEU B O 1
ATOM 1608 N N . LYS B 1 106 ? 8.741 78.391 24.805 1.00 24.85 106 LYS B N 1
ATOM 1609 C CA . LYS B 1 106 ? 8.345 77.659 26.013 1.00 18.23 106 LYS B CA 1
ATOM 1610 C C . LYS B 1 106 ? 6.954 77.942 26.500 1.00 36.02 106 LYS B C 1
ATOM 1611 O O . LYS B 1 106 ? 6.406 79.066 26.283 1.00 39.26 106 LYS B O 1
#

Sequence (210 aa):
SAPPGDPVEGKHLFHTICITCHTDIKGANKVGPSLYGVVGRHSGIEPGYNYSEANIKSGIVWTPDVLFKYIEHPQKIVPGTKMGYPGQPDPQKRADIIAYLETLKSAPPGDPVEGKHLFHTICITCHTDIKGANKVGPSLYGVVGRHSGIEPGYNYSEANIKSGIVWTPDVLFKYIEHPQKIVPGTKMGYPGQPDPQKRADIIAYLETLK

Nearest PDB structures (foldseek):
  1hro-assembly2_B  TM=1.005E+00  e=2.773E-21  Rhodopila globiformis
  2yk3-assembly1_A  TM=9.622E-01  e=9.927E-15  Crithidia fasciculata
  1chj-assembly1_A-2  TM=9.532E-01  e=8.075E-13  Saccharomyces cerevisiae
  1irw-assembly1_A  TM=9.615E-01  e=2.228E-12  Saccharomyces cerevisiae
  5exq-assembly2_B  TM=9.605E-01  e=3.579E-12  Homo sapiens

CATH classification: 1.10.760.10

InterPro domains:
  IPR002327 Cytochrome c, class IA/ IB [PR00604] (18-25)
  IPR002327 Cytochrome c, class IA/ IB [PR00604] (30-45)
  IPR002327 Cytochrome c, class IA/ IB [PR00604] (46-56)
  IPR002327 Cytochrome c, class IA/ IB [PR00604] (60-76)
  IPR002327 Cytochrome c, class IA/ IB [PR00604] (79-89)
  IPR002327 Cytochrome c, class IA/ IB [PR00604] (96-104)
  IPR002327 Cytochrome c, class IA/ IB [PTHR11961] (3-104)
  IPR009056 Cytochrome c-like domain [PF00034] (10-106)
  IPR009056 Cytochrome c-like domain [PS51007] (6-106)
  IPR036909 Cytochrome c-like domain superfamily [G3DSA:1.10.760.10] (1-106)
  IPR036909 Cytochrome c-like domain superfamily [SSF46626] (5-106)

Organism: Rhodopila globiformis (NCBI:txid1071)

Solvent-accessible surface area: 10889 Å² total; per-residue (Å²): 119,27,63,126,32,64,57,118,60,0,109,98,10,0,73,78,46,26,48,106,50,21,12,22,114,154,22,21,0,54,110,6,19,0,26,57,26,5,43,44,31,78,4,21,98,22,87,10,15,53,25,7,126,27,18,97,169,44,51,25,62,17,46,21,65,32,10,37,105,21,15,62,78,5,94,151,52,2,94,51,17,115,54,76,62,124,12,16,112,52,72,98,83,12,3,9,3,4,14,18,3,68,75,16,205,119,18,63,127,30,60,56,118,75,0,109,110,12,0,74,79,45,25,54,106,46,23,13,22,116,158,33,17,2,51,90,6,19,1,25,70,30,5,42,43,35,82,3,20,95,28,112,10,16,65,27,19,129,26,17,95,163,46,54,28,62,14,52,20,78,41,10,22,112,22,16,46,83,0,80,148,54,2,96,66,23,107,46,67,61,110,12,19,109,53,76,94,81,11,2,4,5,4,14,18,6,65,67,19,209

Secondary structure (DSSP, 8-state):
-PPP--HHHHHHHHTTTGGGT--SSTT-BSSS---TT-TTPBTT-STTB---HHHHHH--B--HHHHHHHHH-HHHHSTT----------HHHHHHHHHHHTT--/-PPP--HHHHHHHHTTTGGGT--SSTT-BSSS---TT-TTPBTT--TTB---HHHHHH--B--HHHHHHHHH-HHHHSTT----------HHHHHHHHHHHTT--

B-factor: mean 20.81, std 19.55, range [1.0, 100.0]